Protein AF-A0A2E0K121-F1 (afdb_monomer)

Foldseek 3Di:
DVFKPADKFFQKQKWADAPPDPAIATATFMWDDDDDFKTFGHDDCPGPRNVSVVNCCVVPPQDWGKMKIFFAADPLLSLLRVADDPPVDHSQVSSCVVVVHGQAWDQDDDPNSNVVPIIDRPPTAKMFIFTWGPPAKDWHDQDAALCQDTFDTDIGIMTGGPDMDGDPDGDGDGADHHQDPGPVLVSLQVSVVVCQVVLCVVVVQWPDKGQHSNCSSAQEIETAGADDDAPVQVVVVVCQCPPDPSNVQHQEYEYEHPVADSHDVVRSVVLQVQADDCVLFKDKDFFGAHDQRPPVAPHRRGTMHIYGYSYHHDPVSDPDDTDDDDDDDPVVVVVCVVCVVVVVDDDPPDDD

Nearest PDB structures (foldseek):
  5m1d-assembly1_B  TM=9.912E-01  e=5.058E-60  Escherichia coli
  5m1d-assembly1_C  TM=9.793E-01  e=3.974E-60  Escherichia coli
  5m1d-assembly1_A  TM=9.271E-01  e=2.605E-60  Escherichia coli
  2idb-assembly1_A-2  TM=9.880E-01  e=4.082E-57  Escherichia coli K-12
  2idb-assembly1_C-2  TM=9.776E-01  e=4.240E-55  Escherichia coli K-12

Solvent-accessible surface area (backbone atoms only — not comparable to full-atom values): 19505 Å² total; per-residue (Å²): 109,95,75,34,71,61,60,69,45,57,46,34,41,37,38,32,58,32,84,85,49,93,55,52,42,48,36,75,38,47,25,44,58,75,55,100,49,35,32,34,49,52,60,57,78,88,37,67,58,41,44,23,50,52,55,30,45,74,75,40,70,81,51,67,43,53,37,39,31,35,24,38,50,55,69,41,51,53,51,18,34,69,48,90,65,60,91,92,52,37,28,57,60,50,12,13,62,74,64,75,44,82,66,61,64,33,78,48,84,52,66,62,33,43,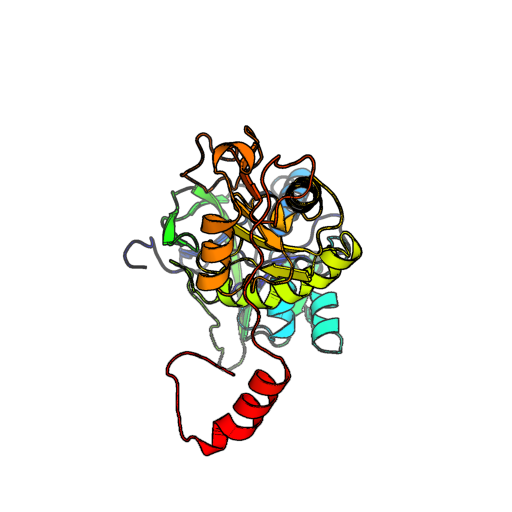78,65,69,42,68,44,62,59,74,26,18,33,39,41,34,33,30,29,45,82,86,41,68,44,78,41,57,35,37,58,29,51,83,51,45,69,43,76,70,45,78,29,44,32,36,39,55,75,45,77,50,64,47,100,79,56,58,86,53,70,69,71,55,27,55,46,76,31,66,66,26,54,52,43,49,62,54,41,66,67,45,41,62,61,48,29,74,79,39,73,43,47,70,49,68,35,40,49,31,79,36,53,40,42,39,26,38,27,33,14,23,61,80,84,56,77,69,46,56,58,57,50,52,56,42,48,51,65,73,46,80,86,36,40,50,36,32,35,36,39,33,31,35,65,90,40,53,60,88,36,65,71,43,46,51,48,34,43,74,71,41,40,52,75,77,82,34,44,47,77,45,72,82,34,65,35,56,59,85,42,80,88,38,90,38,79,32,34,23,65,33,41,34,36,40,20,31,84,69,42,79,90,72,43,96,63,90,68,86,80,81,90,74,80,59,67,71,57,51,54,52,48,62,74,40,43,76,79,68,72,70,82,66,87,90,65,80,131

Secondary structure (DSSP, 8-state):
-TT-SS-EE-S-EEEEE-TT-SPEEEEE--EEEEETTEEE----TTSHHHHHHHHHHHHSTTPPEEEEEEES--HHHHHHHHS---TTS-HHHHHHHHHTSPPPEEE-SSHHHHHTT-EEETT-SEEEEEEEEEEEEEEE--EE-TTSSEEPPEEEEEEEEEEEEE-SS---------SSS-HHHHHHHHHHHHHHHHHHHH-TTEEEEE--GGGTTTSEEEEEE---STTHHHHHHHHHHHH-GGGTT--EEEEEETTS-TT-HHHHHHHHHHH--TTTSEEEEEEEE--TT-TTSSBTTEEEEEEEE-SPPPBTTBSSPPPPPP---HHHHHHHHHHGGGGT---TT---

Sequence (352 aa):
WPGDVGPLVTWPLVITRGPEKPRMNLGIYRMQLLGANKLIMRWLSHRGGALDFRDWTLKRPGEPYPVAIALGADPATTLGAVTPVPDALSEYAFAGLLRGGKTELANCLTPRCKENELLVPAHSEIILEGYIDPNEMADEGPFGDHTGYYNEVERFPVFTVETMTTRKNPIYHSTYTGRPPDEPAILGVALNEVFVPLLQKQFPEIVDFYLPPEGCSYRMAVVSIRKEYPGHAKRIMLGIWSFLRQFMYTKFIIITDEDVDVRSWEDVIWAMTTRMDPRRDSVFIDNTPIDYLDFASPVAGLGSKVGMDATNKWEGETDREWGTSIQMDASVQERVDSLWDSLGIHLPGRKR

Mean predicted aligned error: 5.17 Å

Structure (mmCIF, N/CA/C/O backbone):
data_AF-A0A2E0K121-F1
#
_entry.id   AF-A0A2E0K121-F1
#
loop_
_atom_site.group_PDB
_atom_site.id
_atom_site.type_symbol
_atom_site.label_atom_id
_atom_site.label_alt_id
_atom_site.label_comp_id
_atom_site.label_asym_id
_atom_site.label_entity_id
_atom_site.label_seq_id
_atom_site.pdbx_PDB_ins_code
_atom_site.Cartn_x
_atom_site.Cartn_y
_atom_site.Cartn_z
_atom_site.occupancy
_atom_site.B_iso_or_equiv
_atom_site.auth_seq_id
_atom_site.auth_comp_id
_atom_site.auth_asym_id
_atom_site.auth_atom_id
_atom_site.pdbx_PDB_model_num
ATOM 1 N N . TRP A 1 1 ? -6.808 -18.270 7.968 1.00 95.69 1 TRP A N 1
ATOM 2 C CA . TRP A 1 1 ? -5.935 -19.414 7.640 1.00 95.69 1 TRP A CA 1
ATOM 3 C C . TRP A 1 1 ? -5.945 -20.441 8.762 1.00 95.69 1 TRP A C 1
ATOM 5 O O . TRP A 1 1 ? -6.276 -20.071 9.880 1.00 95.69 1 TRP A O 1
ATOM 15 N N . PRO A 1 2 ? -5.613 -21.721 8.503 1.00 96.75 2 PRO A N 1
ATOM 16 C CA . PRO A 1 2 ? -5.670 -22.774 9.526 1.00 96.75 2 PRO A CA 1
ATOM 17 C C . PRO A 1 2 ? -4.800 -22.536 10.770 1.00 96.75 2 PRO A C 1
ATOM 19 O O . PRO A 1 2 ? -5.125 -23.057 11.828 1.00 96.75 2 PRO A O 1
ATOM 22 N N . GLY A 1 3 ? -3.703 -21.783 10.643 1.00 95.88 3 GLY A N 1
ATOM 23 C CA . GLY A 1 3 ? -2.810 -21.424 11.749 1.00 95.88 3 GLY A CA 1
ATOM 24 C C . GLY A 1 3 ? -3.098 -20.061 12.378 1.00 95.88 3 GLY A C 1
ATOM 25 O O . GLY A 1 3 ? -2.305 -19.612 13.198 1.00 95.88 3 GLY A O 1
ATOM 26 N N . ASP A 1 4 ? -4.183 -19.386 11.988 1.00 97.06 4 ASP A N 1
ATOM 27 C CA . ASP A 1 4 ? -4.578 -18.128 12.621 1.00 97.06 4 ASP A CA 1
ATOM 28 C C . ASP A 1 4 ? -5.082 -18.395 14.044 1.00 97.06 4 ASP A C 1
ATOM 30 O O . ASP A 1 4 ? -5.862 -19.322 14.275 1.00 97.06 4 ASP A O 1
ATOM 34 N N . VAL A 1 5 ? -4.675 -17.553 14.995 1.00 97.12 5 VAL A N 1
ATOM 35 C CA . VAL A 1 5 ? -5.010 -17.718 16.422 1.00 97.12 5 VAL A CA 1
ATOM 36 C C . VAL A 1 5 ? -6.510 -17.584 16.728 1.00 97.12 5 VAL A C 1
ATOM 38 O O . VAL A 1 5 ? -6.987 -18.085 17.746 1.00 97.12 5 VAL A O 1
ATOM 41 N N . GLY A 1 6 ? -7.279 -16.924 15.858 1.00 95.94 6 GLY A N 1
ATOM 42 C CA . GLY A 1 6 ? -8.715 -16.745 16.047 1.00 95.94 6 GLY A CA 1
ATOM 43 C C . GLY A 1 6 ? -9.377 -15.863 14.986 1.00 95.94 6 GLY A C 1
ATOM 44 O O . GLY A 1 6 ? -8.767 -15.548 13.965 1.00 95.94 6 GLY A O 1
ATOM 45 N N . PRO A 1 7 ? -10.641 -15.458 15.202 1.00 98.00 7 PRO A N 1
ATOM 46 C CA . PRO A 1 7 ? -11.347 -14.549 14.305 1.00 98.00 7 PRO A CA 1
ATOM 47 C C . PRO A 1 7 ? -10.675 -13.174 14.204 1.00 98.00 7 PRO A C 1
ATOM 49 O O . PRO A 1 7 ? -10.161 -12.638 15.190 1.00 98.00 7 PRO A O 1
ATOM 52 N N . LEU A 1 8 ? -10.745 -12.584 13.010 1.00 98.31 8 LEU A N 1
ATOM 53 C CA . LEU A 1 8 ? -10.105 -11.317 12.678 1.00 98.31 8 LEU A CA 1
ATOM 54 C C . LEU A 1 8 ? -11.071 -10.399 11.920 1.00 98.31 8 LEU A C 1
ATOM 56 O O . LEU A 1 8 ? -11.704 -10.813 10.948 1.00 98.31 8 LEU A O 1
ATOM 60 N N . VAL A 1 9 ? -11.149 -9.139 12.339 1.00 98.31 9 VAL A N 1
ATOM 61 C CA . VAL A 1 9 ? -11.841 -8.068 11.612 1.00 98.31 9 VAL A CA 1
ATOM 62 C C . VAL A 1 9 ? -10.870 -7.466 10.599 1.00 98.31 9 VAL A C 1
ATOM 64 O O . VAL A 1 9 ? -9.805 -6.978 10.983 1.00 98.31 9 VAL A O 1
ATOM 67 N N . THR A 1 10 ? -11.217 -7.509 9.311 1.00 97.19 10 THR A N 1
ATOM 68 C CA . THR A 1 10 ? -10.277 -7.208 8.211 1.00 97.19 10 THR A CA 1
ATOM 69 C C . THR A 1 10 ? -10.625 -5.985 7.365 1.00 97.19 10 THR A C 1
ATOM 71 O O . THR A 1 10 ? -9.725 -5.427 6.749 1.00 97.19 10 THR A O 1
ATOM 74 N N . TRP A 1 11 ? -11.871 -5.499 7.409 1.00 97.06 11 TRP A N 1
ATOM 75 C CA . TRP A 1 11 ? -12.284 -4.220 6.804 1.00 97.06 11 TRP A CA 1
ATOM 76 C C . TRP A 1 11 ? -12.724 -3.130 7.813 1.00 97.06 11 TRP A C 1
ATOM 78 O O . TRP A 1 11 ? -13.688 -2.410 7.542 1.00 97.06 11 TRP A O 1
ATOM 88 N N . PRO A 1 12 ? -12.071 -2.962 8.984 1.00 97.62 12 PRO A N 1
ATOM 89 C CA . PRO A 1 12 ? -12.442 -1.897 9.909 1.00 97.62 12 PRO A CA 1
ATOM 90 C C . PRO A 1 12 ? -11.938 -0.545 9.398 1.00 97.62 12 PRO A C 1
ATOM 92 O O . PRO A 1 12 ? -10.734 -0.335 9.274 1.00 97.62 12 PRO A O 1
ATOM 95 N N . LEU A 1 13 ? -12.848 0.399 9.160 1.00 97.94 13 LEU A N 1
ATOM 96 C CA . LEU A 1 13 ? -12.482 1.806 9.024 1.00 97.94 13 LEU A CA 1
ATOM 97 C C . LEU A 1 13 ? -12.365 2.400 10.426 1.00 97.94 13 LEU A C 1
ATOM 99 O O . LEU A 1 13 ? -13.363 2.790 11.034 1.00 97.94 13 LEU A O 1
ATOM 103 N N . VAL A 1 14 ? -11.145 2.415 10.954 1.00 98.06 14 VAL A N 1
ATOM 104 C CA . VAL A 1 14 ? -10.834 2.934 12.285 1.00 98.06 14 VAL A CA 1
ATOM 105 C C . VAL A 1 14 ? -10.703 4.448 12.210 1.00 98.06 14 VAL A C 1
ATOM 107 O O . VAL A 1 14 ? -9.849 4.975 11.494 1.00 98.06 14 VAL A O 1
ATOM 110 N N . ILE A 1 15 ? -11.559 5.134 12.959 1.00 97.56 15 ILE A N 1
ATOM 111 C CA . ILE A 1 15 ? -11.707 6.585 12.961 1.00 97.56 15 ILE A CA 1
ATOM 112 C C . ILE A 1 15 ? -11.119 7.130 14.257 1.00 97.56 15 ILE A C 1
ATOM 114 O O . ILE A 1 15 ? -11.568 6.801 15.360 1.00 97.56 15 ILE A O 1
ATOM 118 N N . THR A 1 16 ? -10.107 7.978 14.105 1.00 96.19 16 THR A N 1
ATOM 119 C CA . THR A 1 16 ? -9.348 8.568 15.208 1.00 96.19 16 THR A CA 1
ATOM 120 C C . THR A 1 16 ? -9.191 10.070 15.022 1.00 96.19 16 THR A C 1
ATOM 122 O O . THR A 1 16 ? -9.238 10.593 13.905 1.00 96.19 16 THR A O 1
ATOM 125 N N . ARG A 1 17 ? -8.969 10.775 16.132 1.00 94.25 17 ARG A N 1
ATOM 126 C CA . ARG A 1 17 ? -8.638 12.200 16.138 1.00 94.25 17 ARG A CA 1
ATOM 127 C C . ARG A 1 17 ? -7.554 12.477 17.169 1.00 94.25 17 ARG A C 1
ATOM 129 O O . ARG A 1 17 ? -7.650 12.036 18.313 1.00 94.25 17 ARG A O 1
ATOM 136 N N . GLY A 1 18 ? -6.503 13.179 16.758 1.00 92.50 18 GLY A N 1
ATOM 137 C CA . GLY A 1 18 ? -5.448 13.617 17.670 1.00 92.50 18 GLY A CA 1
ATOM 138 C C . GLY A 1 18 ? -5.930 14.737 18.607 1.00 92.50 18 GLY A C 1
ATOM 139 O O . GLY A 1 18 ? -6.803 15.513 18.225 1.00 92.50 18 GLY A O 1
ATOM 140 N N . PRO A 1 19 ? -5.322 14.901 19.797 1.00 90.31 19 PRO A N 1
ATOM 141 C CA . PRO A 1 19 ? -5.789 15.838 20.833 1.00 90.31 19 PRO A CA 1
ATOM 142 C C . PRO A 1 19 ? -5.717 17.327 20.449 1.00 90.31 19 PRO A C 1
ATOM 144 O O . PRO A 1 19 ? -6.338 18.155 21.103 1.00 90.31 19 PRO A O 1
ATOM 147 N N . GLU A 1 20 ? -4.946 17.681 19.418 1.00 85.50 20 GLU A N 1
ATOM 148 C CA . GLU A 1 20 ? -4.775 19.068 18.947 1.00 85.50 20 GLU A CA 1
ATOM 149 C C . GLU A 1 20 ? -5.133 19.256 17.472 1.00 85.50 20 GLU A C 1
ATOM 151 O O . GLU A 1 20 ? -5.097 20.373 16.957 1.00 85.50 20 GLU A O 1
ATOM 156 N N . LYS A 1 21 ? -5.440 18.169 16.759 1.00 78.75 21 LYS A N 1
ATOM 157 C CA . LYS A 1 21 ? -5.642 18.226 15.313 1.00 78.75 21 LYS A CA 1
ATOM 158 C C . LYS A 1 21 ? -7.142 18.339 15.023 1.00 78.75 21 LYS A C 1
ATOM 160 O O . LYS A 1 21 ? -7.931 17.575 15.581 1.00 78.75 21 LYS A O 1
ATOM 165 N N . PRO A 1 22 ? -7.560 19.244 14.122 1.00 80.25 22 PRO A N 1
ATOM 166 C CA . PRO A 1 22 ? -8.952 19.304 13.684 1.00 80.25 22 PRO A CA 1
ATOM 167 C C . PRO A 1 22 ? -9.311 18.154 12.729 1.00 80.25 22 PRO A C 1
ATOM 169 O O . PRO A 1 22 ? -10.488 17.878 12.523 1.00 80.25 22 PRO A O 1
ATOM 172 N N . ARG A 1 23 ? -8.314 17.489 12.127 1.00 85.94 23 ARG A N 1
ATOM 173 C CA . ARG A 1 23 ? -8.538 16.389 11.180 1.00 85.94 23 ARG A CA 1
ATOM 174 C C . ARG A 1 23 ? -8.994 15.115 11.899 1.00 85.94 23 ARG A C 1
ATOM 176 O O . ARG A 1 23 ? -8.473 14.791 12.965 1.00 85.94 23 ARG A O 1
ATOM 183 N N . MET A 1 24 ? -9.870 14.358 11.247 1.00 90.12 24 MET A N 1
ATOM 184 C CA . MET A 1 24 ? -10.076 12.937 11.532 1.00 90.12 24 MET A CA 1
ATOM 185 C C . MET A 1 24 ? -9.231 12.109 10.571 1.00 90.12 24 MET A C 1
ATOM 187 O O . MET A 1 24 ? -9.175 12.433 9.381 1.00 90.12 24 MET A O 1
ATOM 191 N N . ASN A 1 25 ? -8.609 11.063 11.105 1.00 92.69 25 ASN A N 1
ATOM 192 C CA . ASN A 1 25 ? -7.888 10.049 10.351 1.00 92.69 25 ASN A CA 1
ATOM 193 C C . ASN A 1 25 ? -8.779 8.815 10.188 1.00 92.69 25 ASN A C 1
ATOM 195 O O . ASN A 1 25 ? -9.342 8.336 11.176 1.00 92.69 25 ASN A O 1
ATOM 199 N N . LEU A 1 26 ? -8.831 8.261 8.979 1.00 95.12 26 LEU A N 1
ATOM 200 C CA . LEU A 1 26 ? -9.371 6.927 8.722 1.00 95.12 26 LEU A CA 1
ATOM 201 C C . LEU A 1 26 ? -8.232 5.980 8.360 1.00 95.12 26 LEU A C 1
ATOM 203 O O . LEU A 1 26 ? -7.395 6.295 7.521 1.00 95.12 26 LEU A O 1
ATOM 207 N N . GLY A 1 27 ? -8.196 4.806 8.979 1.00 93.69 27 GLY A N 1
ATOM 208 C CA . GLY A 1 27 ? -7.225 3.780 8.618 1.00 93.69 27 GLY A CA 1
ATOM 209 C C . GLY A 1 27 ? -7.778 2.378 8.779 1.00 93.69 27 GLY A C 1
ATOM 210 O O . GLY A 1 27 ? -8.724 2.154 9.531 1.00 93.69 27 GLY A O 1
ATOM 211 N N . ILE A 1 28 ? -7.167 1.439 8.066 1.00 95.75 28 ILE A N 1
ATOM 212 C CA . ILE A 1 28 ? -7.527 0.026 8.124 1.00 95.75 28 ILE A CA 1
ATOM 213 C C . ILE A 1 28 ? -6.464 -0.702 8.922 1.00 95.75 28 ILE A C 1
ATOM 215 O O . ILE A 1 28 ? -5.323 -0.855 8.484 1.00 95.75 28 ILE A O 1
ATOM 219 N N . TYR A 1 29 ? -6.853 -1.131 10.115 1.00 95.69 29 TYR A N 1
ATOM 220 C CA . TYR A 1 29 ? -5.991 -1.832 11.054 1.00 95.69 29 TYR A CA 1
ATOM 221 C C . TYR A 1 29 ? -6.697 -3.123 11.435 1.00 95.69 29 TYR A C 1
ATOM 223 O O . TYR A 1 29 ? -7.782 -3.074 12.008 1.00 95.69 29 TYR A O 1
ATOM 231 N N . ARG A 1 30 ? -6.124 -4.279 11.089 1.00 96.12 30 ARG A N 1
ATOM 232 C CA . ARG A 1 30 ? -6.770 -5.561 11.394 1.00 96.12 30 ARG A CA 1
ATOM 233 C C . ARG A 1 30 ? -6.975 -5.716 12.899 1.00 96.12 30 ARG A C 1
ATOM 235 O O . ARG A 1 30 ? -6.144 -5.246 13.681 1.00 96.12 30 ARG A O 1
ATOM 242 N N . MET A 1 31 ? -8.057 -6.386 13.291 1.00 98.31 31 MET A N 1
ATOM 243 C CA . MET A 1 31 ? -8.393 -6.516 14.707 1.00 98.31 31 MET A CA 1
ATOM 244 C C . MET A 1 31 ? -8.713 -7.937 15.126 1.00 98.31 31 MET A C 1
ATOM 246 O O . MET A 1 31 ? -9.709 -8.513 14.689 1.00 98.31 31 MET A O 1
ATOM 250 N N . GLN A 1 32 ? -7.878 -8.496 15.998 1.00 98.31 32 GLN A N 1
ATOM 251 C CA . GLN A 1 32 ? -8.087 -9.826 16.565 1.00 98.31 32 GLN A CA 1
ATOM 252 C C . GLN A 1 32 ? -9.189 -9.788 17.621 1.00 98.31 32 GLN A C 1
ATOM 254 O O . GLN A 1 32 ? -9.162 -8.942 18.516 1.00 98.31 32 GLN A O 1
ATOM 259 N N . LEU A 1 33 ? -10.123 -10.736 17.552 1.00 98.44 33 LEU A N 1
ATOM 260 C CA . LEU A 1 33 ? -11.141 -10.918 18.581 1.00 98.44 33 LEU A CA 1
ATOM 261 C C . LEU A 1 33 ? -10.542 -11.568 19.834 1.00 98.44 33 LEU A C 1
ATOM 263 O O . LEU A 1 33 ? -10.067 -12.699 19.777 1.00 98.44 33 LEU A O 1
ATOM 267 N N . LEU A 1 34 ? -10.592 -10.863 20.968 1.00 97.25 34 LEU A N 1
ATOM 268 C CA . LEU A 1 34 ? -10.112 -11.366 22.264 1.00 97.25 34 LEU A CA 1
ATOM 269 C C . LEU A 1 34 ? -11.225 -11.882 23.172 1.00 97.25 34 LEU A C 1
ATOM 271 O O . LEU A 1 34 ? -10.996 -12.734 24.025 1.00 97.25 34 LEU A O 1
ATOM 275 N N . GLY A 1 35 ? -12.428 -11.337 23.031 1.00 96.44 35 GLY A N 1
ATOM 276 C CA . GLY A 1 35 ? -13.552 -11.660 23.898 1.00 96.44 35 GLY A CA 1
ATOM 277 C C . GLY A 1 35 ? -14.822 -10.958 23.448 1.00 96.44 35 GLY A C 1
ATOM 278 O O . GLY A 1 35 ? -14.869 -10.377 22.367 1.00 96.44 35 GLY A O 1
ATOM 279 N N . ALA A 1 36 ? -15.853 -10.984 24.293 1.00 97.00 36 ALA A N 1
ATOM 280 C CA . ALA A 1 36 ? -17.186 -10.497 23.935 1.00 97.00 36 ALA A CA 1
ATOM 281 C C . ALA A 1 36 ? -17.226 -9.019 23.493 1.00 97.00 36 ALA A C 1
ATOM 283 O O . ALA A 1 36 ? -18.059 -8.657 22.668 1.00 97.00 36 ALA A O 1
ATOM 284 N N . ASN A 1 37 ? -16.340 -8.171 24.027 1.00 98.38 37 ASN A N 1
ATOM 285 C CA . ASN A 1 37 ? -16.285 -6.738 23.719 1.00 98.38 37 ASN A CA 1
ATOM 286 C C . ASN A 1 37 ? -14.849 -6.189 23.601 1.00 98.38 37 ASN A C 1
ATOM 288 O O . ASN A 1 37 ? -14.615 -5.008 23.857 1.00 98.38 37 ASN A O 1
ATOM 292 N N . LYS A 1 38 ? -13.879 -7.043 23.257 1.00 98.62 38 LYS A N 1
ATOM 293 C CA . LYS A 1 38 ? -12.453 -6.688 23.213 1.00 98.62 38 LYS A CA 1
ATOM 294 C C . LYS A 1 38 ? -11.842 -7.102 21.878 1.00 98.62 38 LYS A C 1
ATOM 296 O O . LYS A 1 38 ? -11.945 -8.266 21.481 1.00 98.62 38 LYS A O 1
ATOM 301 N N . LEU A 1 39 ? -11.192 -6.149 21.219 1.00 98.69 39 LEU A N 1
ATOM 302 C CA . LEU A 1 39 ? -10.494 -6.325 19.950 1.00 98.69 39 LEU A CA 1
ATOM 303 C C . LEU A 1 39 ? -9.062 -5.789 20.070 1.00 98.69 39 LEU A C 1
ATOM 305 O O . LEU A 1 39 ? -8.858 -4.747 20.683 1.00 98.69 39 LEU A O 1
ATOM 309 N N . ILE A 1 40 ? -8.069 -6.439 19.469 1.00 98.56 40 ILE A N 1
ATOM 310 C CA . ILE A 1 40 ? -6.707 -5.880 19.411 1.00 98.56 40 ILE A CA 1
ATOM 311 C C . ILE A 1 40 ? -6.609 -4.865 18.271 1.00 98.56 40 ILE A C 1
ATOM 313 O O . ILE A 1 40 ? -7.032 -5.158 17.162 1.00 98.56 40 ILE A O 1
ATOM 317 N N . MET A 1 41 ? -6.031 -3.689 18.507 1.00 98.06 41 MET A N 1
ATOM 318 C CA . MET A 1 41 ? -5.815 -2.654 17.492 1.00 98.06 41 MET A CA 1
ATOM 319 C C . MET A 1 41 ? -4.412 -2.774 16.876 1.00 98.06 41 MET A C 1
ATOM 321 O O . MET A 1 41 ? -3.459 -2.158 17.362 1.00 98.06 41 MET A O 1
ATOM 325 N N . ARG A 1 42 ? -4.258 -3.546 15.789 1.00 95.19 42 ARG A N 1
ATOM 326 C CA . ARG A 1 42 ? -2.951 -3.722 15.127 1.00 95.19 42 ARG A CA 1
ATOM 327 C C . ARG A 1 42 ? -2.647 -2.594 14.139 1.00 95.19 42 ARG A C 1
ATOM 329 O O . ARG A 1 42 ? -2.783 -2.741 12.924 1.00 95.19 42 ARG A O 1
ATOM 336 N N . TRP A 1 43 ? -2.187 -1.465 14.666 1.00 92.88 43 TRP A N 1
ATOM 337 C CA . TRP A 1 43 ? -1.629 -0.359 13.884 1.00 92.88 43 TRP A CA 1
ATOM 338 C C . TRP A 1 43 ? -0.094 -0.324 13.946 1.00 92.88 43 TRP A C 1
ATOM 340 O O . TRP A 1 43 ? 0.514 -0.536 14.989 1.00 92.88 43 TRP A O 1
ATOM 350 N N . LEU A 1 44 ? 0.577 -0.031 12.832 1.00 86.31 44 LEU A N 1
ATOM 351 C CA . LEU A 1 44 ? 2.024 0.212 12.875 1.00 86.31 44 LEU A CA 1
ATOM 352 C C . LEU A 1 44 ? 2.298 1.610 13.443 1.00 86.31 44 LEU A C 1
ATOM 354 O O . LEU A 1 44 ? 1.532 2.541 13.197 1.00 86.31 44 LEU A O 1
ATOM 358 N N . SER A 1 45 ? 3.409 1.773 14.162 1.00 83.50 45 SER A N 1
ATOM 359 C CA . SER A 1 45 ? 3.737 2.974 14.954 1.00 83.50 45 SER A CA 1
ATOM 360 C C . SER A 1 45 ? 3.726 4.304 14.185 1.00 83.50 45 SER A C 1
ATOM 362 O O . SER A 1 45 ? 3.530 5.360 14.780 1.00 83.50 45 SER A O 1
ATOM 364 N N . HIS A 1 46 ? 3.919 4.264 12.865 1.00 81.75 46 HIS A N 1
ATOM 365 C CA . HIS A 1 46 ? 3.928 5.436 11.987 1.00 81.75 46 HIS A CA 1
ATOM 366 C C . HIS A 1 46 ? 2.561 5.757 11.354 1.00 81.75 46 HIS A C 1
ATOM 368 O O . HIS A 1 46 ? 2.454 6.732 10.610 1.00 81.75 46 HIS A O 1
ATOM 374 N N . ARG A 1 47 ? 1.522 4.942 11.587 1.00 85.69 47 ARG A N 1
ATOM 375 C CA . ARG A 1 47 ? 0.177 5.156 11.026 1.00 85.69 47 ARG A CA 1
ATOM 376 C C . ARG A 1 47 ? -0.566 6.243 11.797 1.00 85.69 47 ARG A C 1
ATOM 378 O O . ARG A 1 47 ? -0.350 6.414 12.994 1.00 85.69 47 ARG A O 1
ATOM 385 N N . GLY A 1 48 ? -1.469 6.953 11.119 1.00 88.88 48 GLY A N 1
ATOM 386 C CA . GLY A 1 48 ? -2.141 8.125 11.684 1.00 88.88 48 GLY A CA 1
ATOM 387 C C . GLY A 1 48 ? -2.861 7.851 13.006 1.00 88.88 48 GLY A C 1
ATOM 388 O O . GLY A 1 48 ? -2.672 8.610 13.950 1.00 88.88 48 GLY A O 1
ATOM 389 N N . GLY A 1 49 ? -3.567 6.720 13.123 1.00 92.50 49 GLY A N 1
ATOM 390 C CA . GLY A 1 49 ? -4.218 6.323 14.378 1.00 92.50 49 GLY A CA 1
ATOM 391 C C . GLY A 1 49 ? -3.233 6.083 15.529 1.00 92.50 49 GLY A C 1
ATOM 392 O O . GLY A 1 49 ? -3.451 6.574 16.634 1.00 92.50 49 GLY A O 1
ATOM 393 N N . ALA A 1 50 ? -2.108 5.407 15.262 1.00 94.06 50 ALA A N 1
ATOM 394 C CA . ALA A 1 50 ? -1.069 5.159 16.264 1.00 94.06 50 ALA A CA 1
ATOM 395 C C . ALA A 1 50 ? -0.393 6.462 16.721 1.00 94.06 50 ALA A C 1
ATOM 397 O O . ALA A 1 50 ? -0.115 6.639 17.908 1.00 94.06 50 ALA A O 1
ATOM 398 N N . LEU A 1 51 ? -0.160 7.392 15.787 1.00 93.38 51 LEU A N 1
ATOM 399 C CA . LEU A 1 51 ? 0.375 8.720 16.089 1.00 93.38 51 LEU A CA 1
ATOM 400 C C . LEU A 1 51 ? -0.605 9.540 16.932 1.00 93.38 51 LEU A C 1
ATOM 402 O O . LEU A 1 51 ? -0.187 10.154 17.909 1.00 93.38 51 LEU A O 1
ATOM 406 N N . ASP A 1 52 ? -1.893 9.529 16.589 1.00 94.88 52 ASP A N 1
ATOM 407 C CA . ASP A 1 52 ? -2.916 10.260 17.337 1.00 94.88 52 ASP A CA 1
ATOM 408 C C . ASP A 1 52 ? -3.093 9.694 18.758 1.00 94.88 52 ASP A C 1
ATOM 410 O O . ASP A 1 52 ? -3.171 10.470 19.711 1.00 94.88 52 ASP A O 1
ATOM 414 N N . PHE A 1 53 ? -3.051 8.368 18.925 1.00 96.38 53 PHE A N 1
ATOM 415 C CA . PHE A 1 53 ? -3.051 7.717 20.238 1.00 96.38 53 PHE A CA 1
ATOM 416 C C . PHE A 1 53 ? -1.800 8.031 21.059 1.00 96.38 53 PHE A C 1
ATOM 418 O O . PHE A 1 53 ? -1.896 8.349 22.242 1.00 96.38 53 PHE A O 1
ATOM 425 N N . ARG A 1 54 ? -0.612 7.997 20.448 1.00 95.44 54 ARG A N 1
ATOM 426 C CA . ARG A 1 54 ? 0.631 8.405 21.118 1.00 95.44 54 ARG A CA 1
ATOM 427 C C . ARG A 1 54 ? 0.561 9.866 21.569 1.00 95.44 54 ARG A C 1
ATOM 429 O O . ARG A 1 54 ? 0.906 10.182 22.702 1.00 95.44 54 ARG A O 1
ATOM 436 N N . ASP A 1 55 ? 0.122 10.763 20.691 1.00 95.19 55 ASP A N 1
ATOM 437 C CA . ASP A 1 55 ? -0.001 12.186 21.012 1.00 95.19 55 ASP A CA 1
ATOM 438 C C . ASP A 1 55 ? -1.033 12.405 22.138 1.00 95.19 55 ASP A C 1
ATOM 440 O O . ASP A 1 55 ? -0.832 13.266 22.998 1.00 95.19 55 ASP A O 1
ATOM 444 N N . TRP A 1 56 ? -2.111 11.609 22.162 1.00 96.06 56 TRP A N 1
ATOM 445 C CA . TRP A 1 56 ? -3.100 11.587 23.240 1.00 96.06 56 TRP A CA 1
ATOM 446 C C . TRP A 1 56 ? -2.490 11.157 24.572 1.00 96.06 56 TRP A C 1
ATOM 448 O O . TRP A 1 56 ? -2.607 11.896 25.544 1.00 96.06 56 TRP A O 1
ATOM 458 N N . THR A 1 57 ? -1.797 10.017 24.630 1.00 95.94 57 THR A N 1
ATOM 459 C CA . THR A 1 57 ? -1.231 9.495 25.889 1.00 95.94 57 THR A CA 1
ATOM 460 C C . THR A 1 57 ? -0.174 10.414 26.493 1.00 95.94 57 THR A C 1
ATOM 462 O O . THR A 1 57 ? -0.082 10.514 27.714 1.00 95.94 57 THR A O 1
ATOM 465 N N . LEU A 1 58 ? 0.580 11.140 25.663 1.00 95.94 58 LEU A N 1
ATOM 466 C CA . LEU A 1 58 ? 1.534 12.150 26.128 1.00 95.94 58 LEU A CA 1
ATOM 467 C C . LEU A 1 58 ? 0.848 13.370 26.757 1.00 95.94 58 LEU A C 1
ATOM 469 O O . LEU A 1 58 ? 1.361 13.934 27.721 1.00 95.94 58 LEU A O 1
ATOM 473 N N . LYS A 1 59 ? -0.292 13.798 26.208 1.00 95.88 59 LYS A N 1
ATOM 474 C CA . LYS A 1 59 ? -1.004 15.010 26.652 1.00 95.88 59 LYS A CA 1
ATOM 475 C C . LYS A 1 59 ? -2.033 14.754 27.739 1.00 95.88 59 LYS A C 1
ATOM 477 O O . LYS A 1 59 ? -2.311 15.647 28.533 1.00 95.88 59 LYS A O 1
ATOM 482 N N . ARG A 1 60 ? -2.601 13.553 27.756 1.00 94.75 60 ARG A N 1
ATOM 483 C CA . ARG A 1 60 ? -3.652 13.104 28.668 1.00 94.75 60 ARG A CA 1
ATOM 484 C C . ARG A 1 60 ? -3.266 11.743 29.260 1.00 94.75 60 ARG A C 1
ATOM 486 O O . ARG A 1 60 ? -3.867 10.722 28.913 1.00 94.75 60 ARG A O 1
ATOM 493 N N . PRO A 1 61 ? -2.219 11.687 30.104 1.00 95.12 61 PRO A N 1
ATOM 494 C CA . PRO A 1 61 ? -1.708 10.422 30.618 1.00 95.12 61 PRO A CA 1
ATOM 495 C C . PRO A 1 61 ? -2.777 9.654 31.398 1.00 95.12 61 PRO A C 1
ATOM 497 O O . PRO A 1 61 ? -3.398 10.192 32.312 1.00 95.12 61 PRO A O 1
ATOM 500 N N . GLY A 1 62 ? -2.978 8.386 31.038 1.00 94.88 62 GLY A N 1
ATOM 501 C CA . GLY A 1 62 ? -3.950 7.500 31.683 1.00 94.88 62 GLY A CA 1
ATOM 502 C C . GLY A 1 62 ? -5.414 7.726 31.288 1.00 94.88 62 GLY A C 1
ATOM 503 O O . GLY A 1 62 ? -6.259 6.933 31.695 1.00 94.88 62 GLY A O 1
ATOM 504 N N . GLU A 1 63 ? -5.741 8.746 30.486 1.00 97.06 63 GLU A N 1
ATOM 505 C CA . GLU A 1 63 ? -7.107 8.921 29.981 1.00 97.06 63 GLU A CA 1
ATOM 506 C C . GLU A 1 63 ? -7.395 7.936 28.834 1.00 97.06 63 GLU A C 1
ATOM 508 O O . GLU A 1 63 ? -6.611 7.870 27.879 1.00 97.06 63 GLU A O 1
ATOM 513 N N . PRO A 1 64 ? -8.534 7.217 28.863 1.00 97.62 64 PRO A N 1
ATOM 514 C CA . PRO A 1 64 ? -8.969 6.379 27.751 1.00 97.62 64 PRO A CA 1
ATOM 515 C C . PRO A 1 64 ? -9.060 7.155 26.435 1.00 97.62 64 PRO A C 1
ATOM 517 O O . PRO A 1 64 ? -9.671 8.223 26.380 1.00 97.62 64 PRO A O 1
ATOM 520 N N . TYR A 1 65 ? -8.492 6.598 25.367 1.00 98.19 65 TYR A N 1
ATOM 521 C CA . TYR A 1 65 ? -8.507 7.211 24.044 1.00 98.19 65 TYR A CA 1
ATOM 522 C C . TYR A 1 65 ? -9.770 6.814 23.265 1.00 98.19 65 TYR A C 1
ATOM 524 O O . TYR A 1 65 ? -9.943 5.621 23.006 1.00 98.19 65 TYR A O 1
ATOM 532 N N . PRO A 1 66 ? -10.651 7.754 22.876 1.00 98.12 66 PRO A N 1
ATOM 533 C CA . PRO A 1 66 ? -11.876 7.437 22.149 1.00 98.12 66 PRO A CA 1
ATOM 534 C C . PRO A 1 66 ? -11.583 6.977 20.721 1.00 98.12 66 PRO A C 1
ATOM 536 O O . PRO A 1 66 ? -10.813 7.612 19.999 1.00 98.12 66 PRO A O 1
ATOM 539 N N . VAL A 1 67 ? -12.248 5.902 20.301 1.00 98.38 67 VAL A N 1
ATOM 540 C CA . VAL A 1 67 ? -12.126 5.337 18.952 1.00 98.38 67 VAL A CA 1
ATOM 541 C C . VAL A 1 67 ? -13.500 4.883 18.465 1.00 98.38 67 VAL A C 1
ATOM 543 O O . VAL A 1 67 ? -14.265 4.265 19.210 1.00 98.38 67 VAL A O 1
ATOM 546 N N . ALA A 1 68 ? -13.793 5.157 17.194 1.00 98.50 68 ALA A N 1
ATOM 547 C CA . ALA A 1 68 ? -14.956 4.620 16.497 1.00 98.50 68 ALA A CA 1
ATOM 548 C C . ALA A 1 68 ? -14.511 3.787 15.291 1.00 98.50 68 ALA A C 1
ATOM 550 O O . ALA A 1 68 ? -13.468 4.046 14.693 1.00 98.50 68 ALA A O 1
ATOM 551 N N . ILE A 1 69 ? -15.295 2.775 14.934 1.00 98.62 69 ILE A N 1
ATOM 552 C CA . ILE A 1 69 ? -14.982 1.847 13.847 1.00 98.62 69 ILE A CA 1
ATOM 553 C C . ILE A 1 69 ? -16.219 1.669 12.992 1.00 98.62 69 ILE A C 1
ATOM 555 O O . ILE A 1 69 ? -17.278 1.330 13.515 1.00 98.62 69 ILE A O 1
ATOM 559 N N . ALA A 1 70 ? -16.074 1.862 11.687 1.00 98.56 70 ALA A N 1
ATOM 560 C CA . ALA A 1 70 ? -17.127 1.594 10.723 1.00 98.56 70 ALA A CA 1
ATOM 561 C C . ALA A 1 70 ? -16.815 0.341 9.901 1.00 98.56 70 ALA A C 1
ATOM 563 O O . ALA A 1 70 ? -15.716 0.187 9.370 1.00 98.56 70 ALA A O 1
ATOM 564 N N . LEU A 1 71 ? -17.803 -0.542 9.778 1.00 98.56 71 LEU A N 1
ATOM 565 C CA . LEU A 1 71 ? -17.775 -1.723 8.920 1.00 98.56 71 LEU A CA 1
ATOM 566 C C . LEU A 1 71 ? -18.892 -1.595 7.883 1.00 98.56 71 LEU A C 1
ATOM 568 O O . LEU A 1 71 ? -20.018 -1.218 8.215 1.00 98.56 71 LEU A O 1
ATOM 572 N N . GLY A 1 72 ? -18.578 -1.911 6.626 1.00 97.75 72 GLY A N 1
ATOM 573 C CA . GLY A 1 72 ? -19.532 -1.786 5.520 1.00 97.75 72 GLY A CA 1
ATOM 574 C C . GLY A 1 72 ? -19.943 -0.336 5.245 1.00 97.75 72 GLY A C 1
ATOM 575 O O . GLY A 1 72 ? -21.123 -0.055 5.068 1.00 97.75 72 GLY A O 1
ATOM 576 N N . ALA A 1 73 ? -18.989 0.598 5.267 1.00 97.38 73 ALA A N 1
ATOM 577 C CA . ALA A 1 73 ? -19.220 1.959 4.787 1.00 97.38 73 ALA A CA 1
ATOM 578 C C . ALA A 1 73 ? -19.381 1.980 3.257 1.00 97.38 73 ALA A C 1
ATOM 580 O O . ALA A 1 73 ? -19.124 0.991 2.568 1.00 97.38 73 ALA A O 1
ATOM 581 N N . ASP A 1 74 ? -19.775 3.127 2.702 1.00 95.75 74 ASP A N 1
ATOM 582 C CA . ASP A 1 74 ? -19.879 3.259 1.254 1.00 95.75 74 ASP A CA 1
ATOM 583 C C . ASP A 1 74 ? -18.506 3.071 0.559 1.00 95.75 74 ASP A C 1
ATOM 585 O O . ASP A 1 74 ? -17.454 3.351 1.156 1.00 95.75 74 ASP A O 1
ATOM 589 N N . PRO A 1 75 ? -18.485 2.627 -0.712 1.00 94.56 75 PRO A N 1
ATOM 590 C CA . PRO A 1 75 ? -17.241 2.279 -1.396 1.00 94.56 75 PRO A CA 1
ATOM 591 C C . PRO A 1 75 ? -16.235 3.430 -1.492 1.00 94.56 75 PRO A C 1
ATOM 593 O O . PRO A 1 75 ? -15.039 3.205 -1.341 1.00 94.56 75 PRO A O 1
ATOM 596 N N . ALA A 1 76 ? -16.695 4.670 -1.694 1.00 94.88 76 ALA A N 1
ATOM 597 C CA . ALA A 1 76 ? -15.799 5.817 -1.826 1.00 94.88 76 ALA A CA 1
ATOM 598 C C . ALA A 1 76 ? -15.104 6.149 -0.498 1.00 94.88 76 ALA A C 1
ATOM 600 O O . ALA A 1 76 ? -13.916 6.462 -0.496 1.00 94.88 76 ALA A O 1
ATOM 601 N N . THR A 1 77 ? -15.812 6.034 0.632 1.00 95.88 77 THR A N 1
ATOM 602 C CA . THR A 1 77 ? -15.205 6.185 1.966 1.00 95.88 77 THR A CA 1
ATOM 603 C C . THR A 1 77 ? -14.187 5.083 2.239 1.00 95.88 77 THR A C 1
ATOM 605 O O . THR A 1 77 ? -13.093 5.365 2.723 1.00 95.88 77 THR A O 1
ATOM 608 N N . THR A 1 78 ? -14.513 3.844 1.868 1.00 94.44 78 THR A N 1
ATOM 609 C CA . THR A 1 78 ? -13.605 2.699 2.020 1.00 94.44 78 THR A CA 1
ATOM 610 C C . THR A 1 78 ? -12.329 2.885 1.193 1.00 94.44 78 THR A C 1
ATOM 612 O O . THR A 1 78 ? -11.232 2.786 1.734 1.00 94.44 78 THR A O 1
ATOM 615 N N . LEU A 1 79 ? -12.448 3.255 -0.087 1.00 92.25 79 LEU A N 1
ATOM 616 C CA . LEU A 1 79 ? -11.299 3.548 -0.954 1.00 92.25 79 LEU A CA 1
ATOM 617 C C . LEU A 1 79 ? -10.504 4.770 -0.479 1.00 92.25 79 LEU A C 1
ATOM 619 O O . LEU A 1 79 ? -9.275 4.775 -0.550 1.00 92.25 79 LEU A O 1
ATOM 623 N N . GLY A 1 80 ? -11.188 5.789 0.045 1.00 91.00 80 GLY A N 1
ATOM 624 C CA . GLY A 1 80 ? -10.543 6.970 0.606 1.00 91.00 80 GLY A CA 1
ATOM 625 C C . GLY A 1 80 ? -9.661 6.656 1.812 1.00 91.00 80 GLY A C 1
ATOM 626 O O . GLY A 1 80 ? -8.597 7.249 1.932 1.00 91.00 80 GLY A O 1
ATOM 627 N N . ALA A 1 81 ? -10.051 5.686 2.644 1.00 90.81 81 ALA A N 1
ATOM 628 C CA . ALA A 1 81 ? -9.256 5.225 3.784 1.00 90.81 81 ALA A CA 1
ATOM 629 C C . ALA A 1 81 ? -8.026 4.384 3.389 1.00 90.81 81 ALA A C 1
ATOM 631 O O . ALA A 1 81 ? -7.064 4.301 4.150 1.00 90.81 81 ALA A O 1
ATOM 632 N N . VAL A 1 82 ? -8.050 3.740 2.215 1.00 86.81 82 VAL A N 1
ATOM 633 C CA . VAL A 1 82 ? -6.899 2.992 1.670 1.00 86.81 82 VAL A CA 1
ATOM 634 C C . VAL A 1 82 ? -5.936 3.929 0.939 1.00 86.81 82 VAL A C 1
ATOM 636 O O . VAL A 1 82 ? -4.725 3.701 0.916 1.00 86.81 82 VAL A O 1
ATOM 639 N N . THR A 1 83 ? -6.468 4.990 0.330 1.00 82.81 83 THR A N 1
ATOM 640 C CA . THR A 1 83 ? -5.671 5.928 -0.456 1.00 82.81 83 THR A CA 1
ATOM 641 C C . THR A 1 83 ? -4.797 6.770 0.474 1.00 82.81 83 THR A C 1
ATOM 643 O O . THR A 1 83 ? -5.310 7.416 1.385 1.00 82.81 83 THR A O 1
ATOM 646 N N . PRO A 1 84 ? -3.477 6.832 0.255 1.00 74.88 84 PRO A N 1
ATOM 647 C CA . PRO A 1 84 ? -2.598 7.639 1.072 1.00 74.88 84 PRO A CA 1
ATOM 648 C C . PRO A 1 84 ? -2.726 9.105 0.660 1.00 74.88 84 PRO A C 1
ATOM 650 O O . PRO A 1 84 ? -2.036 9.607 -0.231 1.00 74.88 84 PRO A O 1
ATOM 653 N N . VAL A 1 85 ? -3.647 9.787 1.322 1.00 77.50 85 VAL A N 1
ATOM 654 C CA . VAL A 1 85 ? -3.849 11.224 1.189 1.00 77.50 85 VAL A CA 1
ATOM 655 C C . VAL A 1 85 ? -2.794 11.987 2.001 1.00 77.50 85 VAL A C 1
ATOM 657 O O . VAL A 1 85 ? -2.266 11.465 2.986 1.00 77.50 85 VAL A O 1
ATOM 660 N N . PRO A 1 86 ? -2.440 13.225 1.611 1.00 71.19 86 PRO A N 1
ATOM 661 C CA . PRO A 1 86 ? -1.581 14.071 2.432 1.00 71.19 86 PRO A CA 1
ATOM 662 C C . PRO A 1 86 ? -2.178 14.270 3.828 1.00 71.19 86 PRO A C 1
ATOM 664 O O . PRO A 1 86 ? -3.379 14.490 3.944 1.00 71.19 86 PRO A O 1
ATOM 667 N N . ASP A 1 87 ? -1.341 14.321 4.868 1.00 67.88 87 ASP A N 1
ATOM 668 C CA . ASP A 1 87 ? -1.801 14.428 6.264 1.00 67.88 87 ASP A CA 1
ATOM 669 C C . ASP A 1 87 ? -2.724 15.629 6.542 1.00 67.88 87 ASP A C 1
ATOM 671 O O . ASP A 1 87 ? -3.518 15.602 7.485 1.00 67.88 87 ASP A O 1
ATOM 675 N N . ALA A 1 88 ? -2.612 16.687 5.737 1.00 68.50 88 ALA A N 1
ATOM 676 C CA . ALA A 1 88 ? -3.433 17.889 5.834 1.00 68.50 88 ALA A CA 1
ATOM 677 C C . ALA A 1 88 ? -4.882 17.698 5.341 1.00 68.50 88 ALA A C 1
ATOM 679 O O . ALA A 1 88 ? -5.734 18.535 5.642 1.00 68.50 88 ALA A O 1
ATOM 680 N N . LEU A 1 89 ? -5.171 16.636 4.583 1.00 75.06 89 LEU A N 1
ATOM 681 C CA . LEU A 1 89 ? -6.490 16.337 4.033 1.00 75.06 89 LEU A CA 1
ATOM 682 C C . LEU A 1 89 ? -7.098 15.143 4.777 1.00 75.06 89 LEU A C 1
ATOM 684 O O . LEU A 1 89 ? -6.446 14.124 4.951 1.00 75.06 89 LEU A O 1
ATOM 688 N N . SER A 1 90 ? -8.359 15.256 5.193 1.00 82.88 90 SER A N 1
ATOM 689 C CA . SER A 1 90 ? -9.082 14.107 5.752 1.00 82.88 90 SER A CA 1
ATOM 690 C C . SER A 1 90 ? -9.477 13.131 4.643 1.00 82.88 90 SER A C 1
ATOM 692 O O . SER A 1 90 ? -9.940 13.554 3.578 1.00 82.88 90 SER A O 1
ATOM 694 N N . GLU A 1 91 ? -9.397 11.830 4.915 1.00 91.25 91 GLU A N 1
ATOM 695 C CA . GLU A 1 91 ? -9.838 10.775 3.998 1.00 91.25 91 GLU A CA 1
ATOM 696 C C . GLU A 1 91 ? -11.323 10.930 3.628 1.00 91.25 91 GLU A C 1
ATOM 698 O O . GLU A 1 91 ? -11.710 10.631 2.500 1.00 91.25 91 GLU A O 1
ATOM 703 N N . TYR A 1 92 ? -12.158 11.502 4.508 1.00 92.81 92 TYR A N 1
ATOM 704 C CA . TYR A 1 92 ? -13.549 11.837 4.178 1.00 92.81 92 TYR A CA 1
ATOM 705 C C . TYR A 1 92 ? -13.680 12.880 3.069 1.00 92.81 92 TYR A C 1
ATOM 707 O O . TYR A 1 92 ? -14.614 12.805 2.264 1.00 92.81 92 TYR A O 1
ATOM 715 N N . ALA A 1 93 ? -12.778 13.865 3.034 1.00 89.81 93 ALA A N 1
ATOM 716 C CA . ALA A 1 93 ? -12.772 14.886 1.995 1.00 89.81 93 ALA A CA 1
ATOM 717 C C . ALA A 1 93 ? -12.351 14.275 0.655 1.00 89.81 93 ALA A C 1
ATOM 719 O O . ALA A 1 93 ? -12.974 14.554 -0.368 1.00 89.81 93 ALA A O 1
ATOM 720 N N . PHE A 1 94 ? -11.358 13.382 0.673 1.00 90.00 94 PHE A N 1
ATOM 721 C CA . PHE A 1 94 ? -10.935 12.651 -0.516 1.00 90.00 94 PHE A CA 1
ATOM 722 C C . PHE A 1 94 ? -12.015 11.690 -1.032 1.00 90.00 94 PHE A C 1
ATOM 724 O O . PHE A 1 94 ? -12.332 11.704 -2.219 1.00 90.00 94 PHE A O 1
ATOM 731 N N . ALA A 1 95 ? -12.675 10.948 -0.141 1.00 93.12 95 ALA A N 1
ATOM 732 C CA . ALA A 1 95 ? -13.849 10.145 -0.478 1.00 93.12 95 ALA A CA 1
ATOM 733 C C . ALA A 1 95 ? -14.952 10.988 -1.135 1.00 93.12 95 ALA A C 1
ATOM 735 O O . ALA A 1 95 ? -15.624 10.534 -2.060 1.00 93.12 95 ALA A O 1
ATOM 736 N N . GLY A 1 96 ? -15.114 12.241 -0.700 1.00 92.31 96 GLY A N 1
ATOM 737 C CA . GLY A 1 96 ? -16.056 13.164 -1.316 1.00 92.31 96 GLY A CA 1
ATOM 738 C C . GLY A 1 96 ? -15.685 13.570 -2.745 1.00 92.31 96 GLY A C 1
ATOM 739 O O . GLY A 1 96 ? -16.575 13.705 -3.582 1.00 92.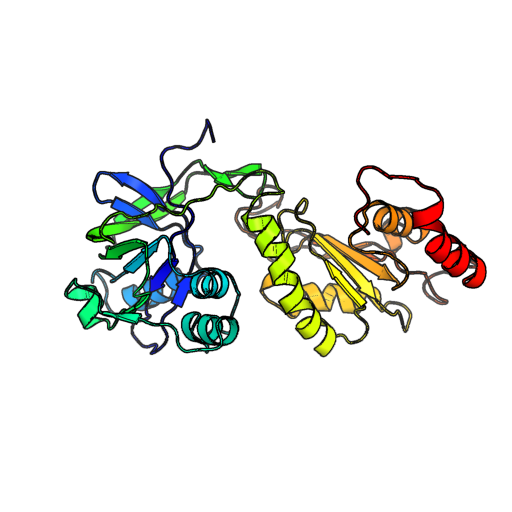31 96 GLY A O 1
ATOM 740 N N . LEU A 1 97 ? -14.389 13.702 -3.053 1.00 89.81 97 LEU A N 1
ATOM 741 C CA . LEU A 1 97 ? -13.911 13.925 -4.424 1.00 89.81 97 LEU A CA 1
ATOM 742 C C . LEU A 1 97 ? -14.206 12.714 -5.313 1.00 89.81 97 LEU A C 1
ATOM 744 O O . LEU A 1 97 ? -14.745 12.889 -6.402 1.00 89.81 97 LEU A O 1
ATOM 748 N N . LEU A 1 98 ? -13.928 11.500 -4.826 1.00 89.19 98 LEU A N 1
ATOM 749 C CA . LEU A 1 98 ? -14.229 10.259 -5.551 1.00 89.19 98 LEU A CA 1
ATOM 750 C C . LEU A 1 98 ? -15.732 10.092 -5.817 1.00 89.19 98 LEU A C 1
ATOM 752 O O . LEU A 1 98 ? -16.128 9.642 -6.888 1.00 89.19 98 LEU A O 1
ATOM 756 N N . ARG A 1 99 ? -16.576 10.463 -4.846 1.00 93.38 99 ARG A N 1
ATOM 757 C CA . ARG A 1 99 ? -18.040 10.346 -4.940 1.00 93.38 99 ARG A CA 1
ATOM 758 C C . ARG A 1 99 ? -18.699 11.493 -5.719 1.00 93.38 99 ARG A C 1
ATOM 760 O O . ARG A 1 99 ? -19.854 11.368 -6.110 1.00 93.38 99 ARG A O 1
ATOM 767 N N . GLY A 1 100 ? -18.010 12.622 -5.905 1.00 93.44 100 GLY A N 1
ATOM 768 C CA . GLY A 1 100 ? -18.580 13.849 -6.478 1.00 93.44 100 GLY A CA 1
ATOM 769 C C . GLY A 1 100 ? -19.474 14.648 -5.514 1.00 93.44 100 GLY A C 1
ATOM 770 O O . GLY A 1 100 ? -20.260 15.486 -5.951 1.00 93.44 100 GLY A O 1
ATOM 771 N N . GLY A 1 101 ? -19.379 14.409 -4.203 1.00 94.00 101 GLY A N 1
ATOM 772 C CA . GLY A 1 101 ? -20.213 15.057 -3.188 1.00 94.00 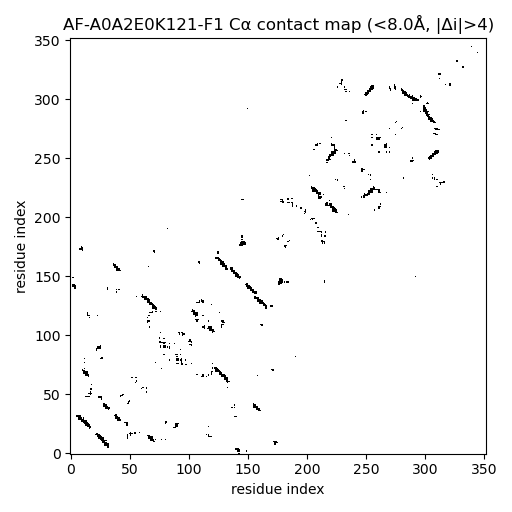101 GLY A CA 1
ATOM 773 C C . GLY A 1 101 ? -19.739 14.780 -1.762 1.00 94.00 101 GLY A C 1
ATOM 774 O O . GLY A 1 101 ? -19.012 13.822 -1.514 1.00 94.00 101 GLY A O 1
ATOM 775 N N . LYS A 1 102 ? -20.140 15.621 -0.799 1.00 94.50 102 LYS A N 1
ATOM 776 C CA . LYS A 1 102 ? -19.710 15.490 0.606 1.00 94.50 102 LYS A CA 1
ATOM 777 C C . LYS A 1 102 ? -20.109 14.130 1.188 1.00 94.50 102 LYS A C 1
ATOM 779 O O . LYS A 1 102 ? -21.217 13.660 0.958 1.00 94.50 102 LYS A O 1
ATOM 784 N N . THR A 1 103 ? -19.216 13.529 1.973 1.00 95.56 103 THR A N 1
ATOM 785 C CA . THR A 1 103 ? -19.532 12.323 2.750 1.00 95.56 103 THR A CA 1
ATOM 786 C C . THR A 1 103 ? -20.557 12.645 3.826 1.00 95.56 103 THR A C 1
ATOM 788 O O . THR A 1 103 ? -20.380 13.591 4.592 1.00 95.56 103 THR A O 1
ATOM 791 N N . GLU A 1 104 ? -21.637 11.868 3.863 1.00 96.69 104 GLU A N 1
ATOM 792 C CA . GLU A 1 104 ? -22.671 11.982 4.886 1.00 96.69 104 GLU A CA 1
ATOM 793 C C . GLU A 1 104 ? -22.195 11.316 6.175 1.00 96.69 104 GLU A C 1
ATOM 795 O O . GLU A 1 104 ? -21.890 10.120 6.210 1.00 96.69 104 GLU A O 1
ATOM 800 N N . LEU A 1 105 ? -22.123 12.111 7.237 1.00 97.19 105 LEU A N 1
ATOM 801 C CA . LEU A 1 105 ? -21.604 11.698 8.531 1.00 97.19 105 LEU A CA 1
ATOM 802 C C . LEU A 1 105 ? -22.696 11.764 9.599 1.00 97.19 105 LEU A C 1
ATOM 804 O O . LEU A 1 105 ? -23.589 12.610 9.540 1.00 97.19 105 LEU A O 1
ATOM 808 N N . ALA A 1 106 ? -22.593 10.890 10.592 1.00 97.44 106 ALA A N 1
ATOM 809 C CA . ALA A 1 106 ? -23.441 10.862 11.772 1.00 97.44 106 ALA A CA 1
ATOM 810 C C . ALA A 1 106 ? -22.602 11.071 13.038 1.00 97.44 106 ALA A C 1
ATOM 812 O O . ALA A 1 106 ? -21.427 10.700 13.099 1.00 97.44 106 ALA A O 1
ATOM 813 N N . ASN A 1 107 ? -23.226 11.661 14.058 1.00 97.56 107 ASN A N 1
ATOM 814 C CA . ASN A 1 107 ? -22.625 11.760 15.383 1.00 97.56 107 ASN A CA 1
ATOM 815 C C . ASN A 1 107 ? -22.553 10.372 16.023 1.00 97.56 107 ASN A C 1
ATOM 817 O O . ASN A 1 107 ? -23.529 9.620 15.973 1.00 97.56 107 ASN A O 1
ATOM 821 N N . CYS A 1 108 ? -21.441 10.087 16.695 1.00 97.44 108 CYS A N 1
ATOM 822 C CA . CYS A 1 108 ? -21.338 8.951 17.606 1.00 97.44 108 CYS A CA 1
ATOM 823 C C . CYS A 1 108 ? -22.401 9.026 18.717 1.00 97.44 108 CYS A C 1
ATOM 825 O O . CYS A 1 108 ? -22.954 10.096 18.982 1.00 97.44 108 CYS A O 1
ATOM 827 N N . LEU A 1 109 ? -22.690 7.909 19.388 1.00 96.62 109 LEU A N 1
ATOM 828 C CA . LEU A 1 109 ? -23.662 7.814 20.482 1.00 96.62 109 LEU A CA 1
ATOM 829 C C . LEU A 1 109 ? -23.028 7.896 21.873 1.00 96.62 109 LEU A C 1
ATOM 831 O O . LEU A 1 109 ? -23.630 8.503 22.768 1.00 96.62 109 LEU A O 1
ATOM 835 N N . THR A 1 110 ? -21.838 7.325 22.045 1.00 96.94 110 THR A N 1
ATOM 836 C CA . THR A 1 110 ? -21.107 7.285 23.317 1.00 96.94 110 THR A CA 1
ATOM 837 C C . THR A 1 110 ? -20.634 8.687 23.729 1.00 96.94 110 THR A C 1
ATOM 839 O O . THR A 1 110 ? -20.212 9.470 22.870 1.00 96.94 110 THR A O 1
ATOM 842 N N . PRO A 1 111 ? -20.672 9.037 25.032 1.00 96.19 111 PRO A N 1
ATOM 843 C CA . PRO A 1 111 ? -20.215 10.346 25.504 1.00 96.19 111 PRO A CA 1
ATOM 844 C C . PRO A 1 111 ? -18.777 10.660 25.086 1.00 96.19 111 PRO A C 1
ATOM 846 O O . PRO A 1 111 ? -18.530 11.725 24.533 1.00 96.19 111 PRO A O 1
ATOM 849 N N . ARG A 1 112 ? -17.852 9.697 25.224 1.00 94.44 112 ARG A N 1
ATOM 850 C CA . ARG A 1 112 ? -16.433 9.894 24.878 1.00 94.44 112 ARG A CA 1
ATOM 851 C C . ARG A 1 112 ? -16.231 10.248 23.411 1.00 94.44 112 ARG A C 1
ATOM 853 O O . ARG A 1 112 ? -15.494 11.183 23.110 1.00 94.44 112 ARG A O 1
ATOM 860 N N . CYS A 1 113 ? -16.878 9.524 22.496 1.00 96.56 113 CYS A N 1
ATOM 861 C CA . CYS A 1 113 ? -16.741 9.809 21.070 1.00 96.56 113 CYS A CA 1
ATOM 862 C C . CYS A 1 113 ? -17.378 11.157 20.700 1.00 96.56 113 CYS A C 1
ATOM 864 O O . CYS A 1 113 ? -16.806 11.887 19.896 1.00 96.56 113 CYS A O 1
ATOM 866 N N . LYS A 1 114 ? -18.516 11.523 21.315 1.00 96.00 114 LYS A N 1
ATOM 867 C CA . LYS A 1 114 ? -19.161 12.835 21.115 1.00 96.00 114 LYS A CA 1
ATOM 868 C C . LYS A 1 114 ? -18.312 13.994 21.627 1.00 96.00 114 LYS A C 1
ATOM 870 O O . LYS A 1 114 ? -18.136 14.973 20.913 1.00 96.00 114 LYS A O 1
ATOM 875 N N . GLU A 1 115 ? -17.785 13.884 22.845 1.00 94.12 115 GLU A N 1
ATOM 876 C CA . GLU A 1 115 ? -16.939 14.905 23.481 1.00 94.12 115 GLU A CA 1
ATOM 877 C C . GLU A 1 115 ? -15.639 15.144 22.708 1.00 94.12 115 GLU A C 1
ATOM 879 O O . GLU A 1 115 ? -15.087 16.239 22.750 1.00 94.12 115 GLU A O 1
ATOM 884 N N . ASN A 1 116 ? -15.176 14.134 21.968 1.00 93.00 116 ASN A N 1
ATOM 885 C CA . ASN A 1 116 ? -14.012 14.222 21.088 1.00 93.00 116 ASN A CA 1
ATOM 886 C C . ASN A 1 116 ? -14.390 14.431 19.616 1.00 93.00 116 ASN A C 1
ATOM 888 O O . ASN A 1 116 ? -13.538 14.297 18.737 1.00 93.00 116 ASN A O 1
ATOM 892 N N . GLU A 1 117 ? -15.655 14.784 19.356 1.00 94.44 117 GLU A N 1
ATOM 893 C CA . GLU A 1 117 ? -16.163 15.183 18.044 1.00 94.44 117 GLU A CA 1
ATOM 894 C C . GLU A 1 117 ? -15.838 14.160 16.937 1.00 94.44 117 GLU A C 1
ATOM 896 O O . GLU A 1 117 ? -15.516 14.529 15.803 1.00 94.44 117 GLU A O 1
ATOM 901 N N . LEU A 1 118 ? -15.880 12.864 17.266 1.00 96.38 118 LEU A N 1
ATOM 902 C CA . LEU A 1 118 ? -15.759 11.806 16.269 1.00 96.38 118 LEU A CA 1
ATOM 903 C C . LEU A 1 118 ? -17.055 11.709 15.462 1.00 96.38 118 LEU A C 1
ATOM 905 O O . LEU A 1 118 ? -18.161 11.736 16.009 1.00 96.38 118 LEU A O 1
ATOM 909 N N . LEU A 1 119 ? -16.896 11.566 14.149 1.00 97.00 119 LEU A N 1
ATOM 910 C CA . LEU A 1 119 ? -17.988 11.389 13.203 1.00 97.00 119 LEU A CA 1
ATOM 911 C C . LEU A 1 119 ? -17.773 10.111 12.394 1.00 97.00 119 LEU A C 1
ATOM 913 O O . LEU A 1 119 ? -16.677 9.850 11.886 1.00 97.00 119 LEU A O 1
ATOM 917 N N . VAL A 1 120 ? -18.842 9.337 12.240 1.00 97.81 120 VAL A N 1
ATOM 918 C CA . VAL A 1 120 ? -18.847 8.059 11.515 1.00 97.81 120 VAL A CA 1
ATOM 919 C C . VAL A 1 120 ? -19.632 8.182 10.205 1.00 97.81 120 VAL A C 1
ATOM 921 O O . VAL A 1 120 ? -20.520 9.034 10.118 1.00 97.81 120 VAL A O 1
ATOM 924 N N . PRO A 1 121 ? -19.368 7.355 9.176 1.00 97.88 121 PRO A N 1
ATOM 925 C CA . PRO 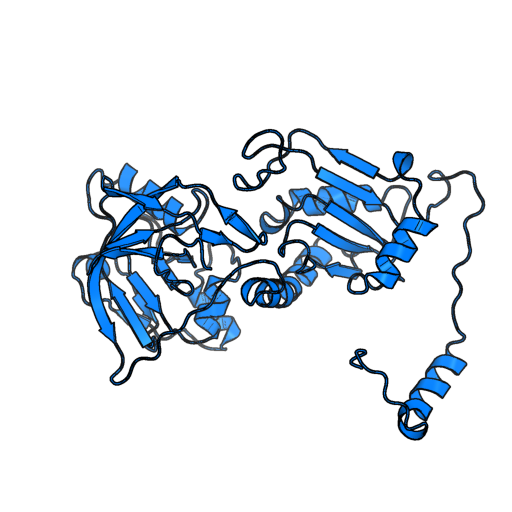A 1 121 ? -20.154 7.377 7.946 1.00 97.88 121 PRO A CA 1
ATOM 926 C C . PRO A 1 121 ? -21.592 6.938 8.241 1.00 97.88 121 PRO A C 1
ATOM 928 O O . PRO A 1 121 ? -21.816 5.835 8.749 1.00 97.88 121 PRO A O 1
ATOM 931 N N . ALA A 1 122 ? -22.570 7.783 7.904 1.00 97.25 122 ALA A N 1
ATOM 932 C CA . ALA A 1 122 ? -23.969 7.605 8.309 1.00 97.25 122 ALA A CA 1
ATOM 933 C C . ALA A 1 122 ? -24.623 6.330 7.745 1.00 97.25 122 ALA A C 1
ATOM 935 O O . ALA A 1 122 ? -25.573 5.809 8.325 1.00 97.25 122 ALA A O 1
ATOM 936 N N . HIS A 1 123 ? -24.107 5.826 6.621 1.00 95.56 123 HIS A N 1
ATOM 937 C CA . HIS A 1 123 ? -24.660 4.674 5.901 1.00 95.56 123 HIS A CA 1
ATOM 938 C C . HIS A 1 123 ? -23.948 3.352 6.188 1.00 95.56 123 HIS A C 1
ATOM 940 O O . HIS A 1 123 ? -24.251 2.365 5.518 1.00 95.56 123 HIS A O 1
ATOM 946 N N . SER A 1 124 ? -23.034 3.325 7.161 1.00 98.19 124 SER A N 1
ATOM 947 C CA . SER A 1 124 ? -22.300 2.110 7.532 1.00 98.19 124 SER A CA 1
ATOM 948 C C . SER A 1 124 ? -23.240 1.004 8.014 1.00 98.19 124 SER A C 1
ATOM 950 O O . SER A 1 124 ? -24.236 1.268 8.689 1.00 98.19 124 SER A O 1
ATOM 952 N N . GLU A 1 125 ? -22.909 -0.244 7.697 1.00 98.62 125 GLU A N 1
ATOM 953 C CA . GLU A 1 125 ? -23.678 -1.416 8.127 1.00 98.62 125 GLU A CA 1
ATOM 954 C C . GLU A 1 125 ? -23.602 -1.635 9.644 1.00 98.62 125 GLU A C 1
ATOM 956 O O . GLU A 1 125 ? -24.622 -1.894 10.294 1.00 98.62 125 GLU A O 1
ATOM 961 N N . ILE A 1 126 ? -22.395 -1.508 10.210 1.00 98.81 126 ILE A N 1
ATOM 962 C CA . ILE A 1 126 ? -22.108 -1.698 11.637 1.00 98.81 126 ILE A CA 1
ATOM 963 C C . ILE A 1 126 ? -21.131 -0.610 12.093 1.00 98.81 126 ILE A C 1
ATOM 965 O O . ILE A 1 126 ? -20.106 -0.383 11.450 1.00 98.81 126 ILE A O 1
ATOM 969 N N . ILE A 1 127 ? -21.421 0.026 13.228 1.00 98.75 127 ILE A N 1
ATOM 970 C CA . ILE A 1 127 ? -20.503 0.931 13.925 1.00 98.75 127 ILE A CA 1
ATOM 971 C C . ILE A 1 127 ? -20.176 0.351 15.300 1.00 98.75 127 ILE A C 1
ATOM 973 O O . ILE A 1 127 ? -21.083 -0.018 16.050 1.00 98.75 127 ILE A O 1
ATOM 977 N N . LEU A 1 128 ? -18.891 0.322 15.647 1.00 98.75 128 LEU A N 1
ATOM 978 C CA . LEU A 1 128 ? -18.399 0.023 16.991 1.00 98.75 128 LEU A CA 1
ATOM 979 C C . LEU A 1 128 ? -17.837 1.305 17.603 1.00 98.75 128 LEU A C 1
ATOM 981 O O . LEU A 1 128 ? -16.972 1.946 17.013 1.00 98.75 128 LEU A O 1
ATOM 985 N N . GLU A 1 129 ? -18.299 1.666 18.791 1.00 98.81 129 GLU A N 1
ATOM 986 C CA . GLU A 1 129 ? -17.808 2.818 19.543 1.00 98.81 129 GLU A CA 1
ATOM 987 C C . GLU A 1 129 ? -17.230 2.368 20.878 1.00 98.81 129 GLU A C 1
ATOM 989 O O . GLU A 1 129 ? -17.781 1.484 21.545 1.00 98.81 129 GLU A O 1
ATOM 994 N N . GLY A 1 130 ? -16.141 3.005 21.290 1.00 98.56 130 GLY A N 1
ATOM 995 C CA . GLY A 1 130 ? -15.559 2.776 22.599 1.00 98.56 130 GLY A CA 1
ATOM 996 C C . GLY A 1 130 ? -14.220 3.473 22.755 1.00 98.56 130 GLY A C 1
ATOM 997 O O . GLY A 1 130 ? -14.057 4.628 22.355 1.00 98.56 130 GLY A O 1
ATOM 998 N N . TYR A 1 131 ? -13.259 2.779 23.355 1.00 98.62 131 TYR A N 1
ATOM 999 C CA . TYR A 1 131 ? -11.978 3.382 23.702 1.00 98.62 131 TYR A CA 1
ATOM 1000 C C . TYR A 1 131 ? -10.827 2.378 23.766 1.00 98.62 131 TYR A C 1
ATOM 1002 O O . TYR A 1 131 ? -11.027 1.166 23.854 1.00 98.62 131 TYR A O 1
ATOM 1010 N N . ILE A 1 132 ? -9.609 2.908 23.774 1.00 98.56 132 ILE A N 1
ATOM 1011 C CA . ILE A 1 132 ? -8.377 2.189 24.098 1.00 98.56 132 ILE A CA 1
ATOM 1012 C C . ILE A 1 132 ? -7.884 2.687 25.460 1.00 98.56 132 ILE A C 1
ATOM 1014 O O . ILE A 1 132 ? -7.689 3.890 25.641 1.00 98.56 132 ILE A O 1
ATOM 1018 N N . ASP A 1 133 ? -7.694 1.782 26.420 1.00 97.75 133 ASP A N 1
ATOM 1019 C CA . ASP A 1 133 ? -6.989 2.102 27.667 1.00 97.75 133 ASP A CA 1
ATOM 1020 C C . ASP A 1 133 ? -5.475 2.136 27.377 1.00 97.75 133 ASP A C 1
ATOM 1022 O O . ASP A 1 133 ? -4.938 1.136 26.894 1.00 97.75 133 ASP A O 1
ATOM 1026 N N . PRO A 1 134 ? -4.766 3.249 27.656 1.00 95.50 134 PRO A N 1
ATOM 1027 C CA . PRO A 1 134 ? -3.324 3.367 27.433 1.00 95.50 134 PRO A CA 1
ATOM 1028 C C . PRO A 1 134 ? -2.464 2.266 28.062 1.00 95.50 134 PRO A C 1
ATOM 1030 O O . PRO A 1 134 ? -1.343 2.038 27.610 1.00 95.50 134 PRO A O 1
ATOM 1033 N N . ASN A 1 135 ? -2.969 1.605 29.104 1.00 96.12 135 ASN A N 1
ATOM 1034 C CA . ASN A 1 135 ? -2.249 0.581 29.852 1.00 96.12 135 ASN A CA 1
ATOM 1035 C C . ASN A 1 135 ? -2.660 -0.848 29.463 1.00 96.12 135 ASN A C 1
ATOM 1037 O O . ASN A 1 135 ? -2.068 -1.809 29.961 1.00 96.12 135 ASN A O 1
ATOM 1041 N N . GLU A 1 136 ? -3.659 -1.013 28.591 1.00 98.06 136 GLU A N 1
ATOM 1042 C CA . GLU A 1 136 ? -4.170 -2.321 28.185 1.00 98.06 136 GLU A CA 1
ATOM 1043 C C . GLU A 1 136 ? -3.596 -2.741 26.826 1.00 98.06 136 GLU A C 1
ATOM 1045 O O . GLU A 1 136 ? -3.911 -2.180 25.776 1.00 98.06 136 GLU A O 1
ATOM 1050 N N . MET A 1 137 ? -2.757 -3.776 26.856 1.00 97.75 137 MET A N 1
ATOM 1051 C CA . MET A 1 137 ? -2.072 -4.331 25.688 1.00 97.75 137 MET A CA 1
ATOM 1052 C C . MET A 1 137 ? -2.204 -5.855 25.690 1.00 97.75 137 MET A C 1
ATOM 1054 O O . MET A 1 137 ? -2.045 -6.482 26.742 1.00 97.75 137 MET A O 1
ATOM 1058 N N . ALA A 1 138 ? -2.384 -6.460 24.520 1.00 98.12 138 ALA A N 1
ATOM 1059 C CA . ALA A 1 138 ? -2.494 -7.908 24.353 1.00 98.12 138 ALA A CA 1
ATOM 1060 C C . ALA A 1 138 ? -1.600 -8.420 23.220 1.00 98.12 138 ALA A C 1
ATOM 1062 O O . ALA A 1 138 ? -1.217 -7.659 22.330 1.00 98.12 138 ALA A O 1
ATOM 1063 N N . ASP A 1 139 ? -1.282 -9.709 23.283 1.00 97.88 139 ASP A N 1
ATOM 1064 C CA . ASP A 1 139 ? -0.525 -10.428 22.262 1.00 97.88 139 ASP A CA 1
ATOM 1065 C C . ASP A 1 139 ? -1.422 -10.671 21.032 1.00 97.88 139 ASP A C 1
ATOM 1067 O O . ASP A 1 139 ? -2.477 -11.302 21.144 1.00 97.88 139 ASP A O 1
ATOM 1071 N N . GLU A 1 140 ? -1.027 -10.144 19.869 1.00 96.81 140 GLU A N 1
ATOM 1072 C CA . GLU A 1 140 ? -1.705 -10.351 18.584 1.00 96.81 140 GLU A CA 1
ATOM 1073 C C . GLU A 1 140 ? -1.021 -11.445 17.772 1.00 96.81 140 GLU A C 1
ATOM 1075 O O . GLU A 1 140 ? 0.203 -11.468 17.669 1.00 96.81 140 GLU A O 1
ATOM 1080 N N . GLY A 1 141 ? -1.820 -12.306 17.145 1.00 93.38 141 GLY A N 1
ATOM 1081 C CA . GLY A 1 141 ? -1.349 -13.349 16.246 1.00 93.38 141 GLY A CA 1
ATOM 1082 C C . GLY A 1 141 ? -1.023 -14.691 16.917 1.00 93.38 141 GLY A C 1
ATOM 1083 O O . GLY A 1 141 ? -1.333 -14.902 18.091 1.00 93.38 141 GLY A O 1
ATOM 1084 N N . PRO A 1 142 ? -0.435 -15.630 16.153 1.00 94.62 142 PRO A N 1
ATOM 1085 C CA . PRO A 1 142 ? -0.017 -15.458 14.760 1.00 94.62 142 PRO A CA 1
ATOM 1086 C C . PRO A 1 142 ? -1.203 -15.337 13.788 1.00 94.62 142 PRO A C 1
ATOM 1088 O O . PRO A 1 142 ? -2.303 -15.831 14.043 1.00 94.62 142 PRO A O 1
ATOM 1091 N N . PHE A 1 143 ? -0.958 -14.672 12.659 1.00 95.19 143 PHE A N 1
ATOM 1092 C CA . PHE A 1 143 ? -1.898 -14.538 11.540 1.00 95.19 143 PHE A CA 1
ATOM 1093 C C . PHE A 1 143 ? -1.145 -14.545 10.216 1.00 95.19 143 PHE A C 1
ATOM 1095 O O . PHE A 1 143 ? -0.102 -13.893 10.107 1.00 95.19 143 PHE A O 1
ATOM 1102 N N . GLY A 1 144 ? -1.707 -15.217 9.210 1.00 94.38 144 GLY A N 1
ATOM 1103 C CA . GLY A 1 144 ? -1.241 -15.098 7.828 1.00 94.38 144 GLY A CA 1
ATOM 1104 C C . GLY A 1 144 ? -1.429 -13.676 7.287 1.00 94.38 144 GLY A C 1
ATOM 1105 O O . GLY A 1 144 ? -2.406 -13.002 7.629 1.00 94.38 144 GLY A O 1
ATOM 1106 N N . ASP A 1 145 ? -0.504 -13.204 6.453 1.00 90.88 145 ASP A N 1
ATOM 1107 C CA . ASP A 1 145 ? -0.590 -11.877 5.837 1.00 90.88 145 ASP A CA 1
ATOM 1108 C C . ASP A 1 145 ? -0.248 -11.857 4.335 1.00 90.88 145 ASP A C 1
ATOM 1110 O O . ASP A 1 145 ? 0.004 -12.898 3.724 1.00 90.88 145 ASP A O 1
ATOM 1114 N N . HIS A 1 146 ? -0.251 -10.655 3.751 1.00 90.44 146 HIS A N 1
ATOM 1115 C CA . HIS A 1 146 ? 0.006 -10.368 2.333 1.00 90.44 146 HIS A CA 1
ATOM 1116 C C . HIS A 1 146 ? 1.363 -10.865 1.804 1.00 90.44 146 HIS A C 1
ATOM 1118 O O . HIS A 1 146 ? 1.601 -10.850 0.599 1.00 90.44 146 HIS A O 1
ATOM 1124 N N . THR A 1 147 ? 2.282 -11.282 2.679 1.00 91.31 147 THR A N 1
ATOM 1125 C CA . THR A 1 147 ? 3.546 -11.908 2.274 1.00 91.31 147 THR A CA 1
ATOM 1126 C C . THR A 1 147 ? 3.372 -13.389 1.930 1.00 91.31 147 THR A C 1
ATOM 1128 O O . THR A 1 147 ? 4.243 -13.990 1.301 1.00 91.31 147 THR A O 1
ATOM 1131 N N . GLY A 1 148 ? 2.248 -13.992 2.331 1.00 93.31 148 GLY A N 1
ATOM 1132 C CA . GLY A 1 148 ? 2.003 -15.430 2.264 1.00 93.31 148 GLY A CA 1
ATOM 1133 C C . GLY A 1 148 ? 2.566 -16.224 3.446 1.00 93.31 148 GLY A C 1
ATOM 1134 O O . GLY A 1 148 ? 2.548 -17.454 3.392 1.00 93.31 148 GLY A O 1
ATOM 1135 N N . TYR A 1 149 ? 3.039 -15.549 4.499 1.00 94.56 149 TYR A N 1
ATOM 1136 C CA . TYR A 1 149 ? 3.602 -16.152 5.710 1.00 94.56 149 TYR A CA 1
ATOM 1137 C C . TYR A 1 149 ? 2.796 -15.757 6.954 1.00 94.56 149 TYR A C 1
ATOM 1139 O O . TYR A 1 149 ? 1.973 -14.843 6.913 1.00 94.56 149 TYR A O 1
ATOM 1147 N N . TYR A 1 150 ? 3.013 -16.476 8.058 1.00 94.06 150 TYR A N 1
ATOM 1148 C CA . TYR A 1 150 ? 2.483 -16.094 9.365 1.00 94.06 150 TYR A CA 1
ATOM 1149 C C . TYR A 1 150 ? 3.394 -1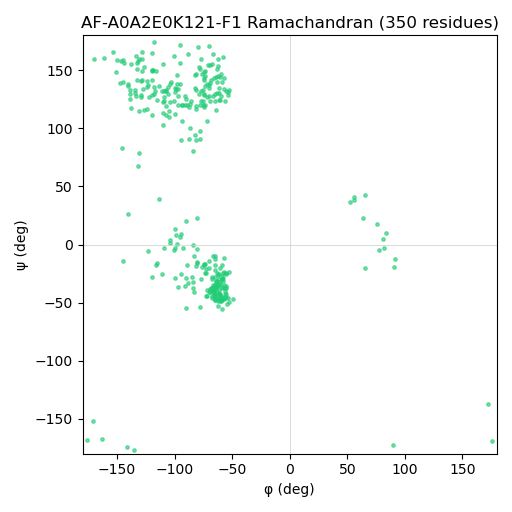5.057 10.011 1.00 94.06 150 TYR A C 1
ATOM 1151 O O . TYR A 1 150 ? 4.610 -15.238 10.042 1.00 94.06 150 TYR A O 1
ATOM 1159 N N . ASN A 1 151 ? 2.794 -14.009 10.564 1.00 85.00 151 ASN A N 1
ATOM 1160 C CA . ASN A 1 151 ? 3.521 -13.030 11.361 1.00 85.00 151 ASN A CA 1
ATOM 1161 C C . ASN A 1 151 ? 3.712 -13.535 12.790 1.00 85.00 151 ASN A C 1
ATOM 1163 O O . ASN A 1 151 ? 2.832 -14.205 13.337 1.00 85.00 151 ASN A O 1
ATOM 1167 N N . GLU A 1 152 ? 4.843 -13.155 13.382 1.00 80.56 152 GLU A N 1
ATOM 1168 C CA . GLU A 1 152 ? 5.151 -13.403 14.790 1.00 80.56 152 GLU A CA 1
ATOM 1169 C C . GLU A 1 152 ? 4.161 -12.701 15.729 1.00 80.56 152 GLU A C 1
ATOM 1171 O O . GLU A 1 152 ? 3.480 -11.737 15.353 1.00 80.56 152 GLU A O 1
ATOM 1176 N N . VAL A 1 153 ? 4.106 -13.205 16.962 1.00 91.38 153 VAL A N 1
ATOM 1177 C CA . VAL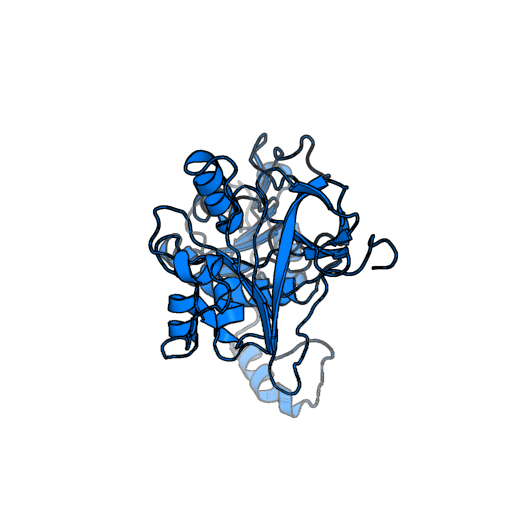 A 1 153 ? 3.274 -12.646 18.030 1.00 91.38 153 VAL A CA 1
ATOM 1178 C C . VAL A 1 153 ? 3.894 -11.354 18.554 1.00 91.38 153 VAL A C 1
ATOM 1180 O O . VAL A 1 153 ? 5.064 -11.329 18.934 1.00 91.38 153 VAL A O 1
ATOM 1183 N N . GLU A 1 154 ? 3.105 -10.283 18.617 1.00 90.50 154 GLU A N 1
ATOM 1184 C CA . GLU A 1 154 ? 3.569 -8.973 19.085 1.00 90.50 154 GLU A CA 1
ATOM 1185 C C . GLU A 1 154 ? 2.473 -8.243 19.880 1.00 90.50 154 GLU A C 1
ATOM 1187 O O . GLU A 1 154 ? 1.283 -8.526 19.733 1.00 90.50 154 GLU A O 1
ATOM 1192 N N . ARG A 1 155 ? 2.860 -7.308 20.759 1.00 95.06 155 ARG A N 1
ATOM 1193 C CA . ARG A 1 155 ? 1.927 -6.626 21.670 1.00 95.06 155 ARG A CA 1
ATOM 1194 C C . ARG A 1 155 ? 1.341 -5.358 21.070 1.00 95.06 155 ARG A C 1
ATOM 1196 O O . ARG A 1 155 ? 2.071 -4.420 20.759 1.00 95.06 155 ARG A O 1
ATOM 1203 N N . PHE A 1 156 ? 0.014 -5.278 21.050 1.00 97.31 156 PHE A N 1
ATOM 1204 C CA . PHE A 1 156 ? -0.733 -4.119 20.558 1.00 97.31 156 PHE A CA 1
ATOM 1205 C C . PHE A 1 156 ? -1.815 -3.658 21.547 1.00 97.31 156 PHE A C 1
ATOM 1207 O O . PHE A 1 156 ? -2.226 -4.441 22.412 1.00 97.31 156 PHE A O 1
ATOM 1214 N N . PRO A 1 157 ? -2.287 -2.398 21.442 1.00 98.06 157 PRO A N 1
ATOM 1215 C CA . PRO A 1 157 ? -3.339 -1.881 22.312 1.00 98.06 157 PRO A CA 1
ATOM 1216 C C . PRO A 1 157 ? -4.658 -2.625 22.142 1.00 98.06 157 PRO A C 1
ATOM 1218 O O . PRO A 1 157 ? -4.984 -3.098 21.051 1.00 98.06 157 PRO A O 1
ATOM 1221 N N . VAL A 1 158 ? -5.449 -2.677 23.211 1.00 98.69 158 VAL A N 1
ATOM 1222 C CA . VAL A 1 158 ? -6.773 -3.305 23.194 1.00 98.69 158 VAL A CA 1
ATOM 1223 C C . VAL A 1 158 ? -7.863 -2.243 23.069 1.00 98.69 158 VAL A C 1
ATOM 1225 O O . VAL A 1 158 ? -7.978 -1.330 23.884 1.00 98.69 158 VAL A O 1
ATOM 1228 N N . PHE A 1 159 ? -8.697 -2.386 22.046 1.00 98.75 159 PHE A N 1
ATOM 1229 C CA . PHE A 1 159 ? -9.928 -1.634 21.870 1.00 98.75 159 PHE A CA 1
ATOM 1230 C C . PHE A 1 159 ? -11.075 -2.308 22.630 1.00 98.75 159 PHE A C 1
ATOM 1232 O O . PHE A 1 159 ? -11.404 -3.477 22.407 1.00 98.75 159 PHE A O 1
ATOM 1239 N N . THR A 1 160 ? -11.698 -1.544 23.521 1.00 98.81 160 THR A N 1
ATOM 1240 C CA . THR A 1 160 ? -12.895 -1.934 24.265 1.00 98.81 160 THR A CA 1
ATOM 1241 C C . THR A 1 160 ? -14.122 -1.380 23.567 1.00 98.81 160 THR A C 1
ATOM 1243 O O . THR A 1 160 ? -14.266 -0.165 23.451 1.00 98.81 160 THR A O 1
ATOM 1246 N N . VAL A 1 161 ? -15.025 -2.262 23.147 1.00 98.75 161 VAL A N 1
ATOM 1247 C CA . VAL A 1 161 ? -16.313 -1.882 22.562 1.00 98.75 161 VAL A CA 1
ATOM 1248 C C . VAL A 1 161 ? -17.286 -1.551 23.696 1.00 98.75 161 VAL A C 1
ATOM 1250 O O . VAL A 1 161 ? -17.632 -2.419 24.500 1.00 98.75 161 VAL A O 1
ATOM 1253 N N . GLU A 1 162 ? -17.734 -0.297 23.763 1.00 98.31 162 GLU A N 1
ATOM 1254 C CA . GLU A 1 162 ? -18.775 0.157 24.697 1.00 98.31 162 GLU A CA 1
ATOM 1255 C C . GLU A 1 162 ? -20.166 0.041 24.064 1.00 98.31 162 GLU A C 1
ATOM 1257 O O . GLU A 1 162 ? -21.150 -0.246 24.743 1.00 98.31 162 GLU A O 1
ATOM 1262 N N . THR A 1 163 ? -20.282 0.291 22.759 1.00 98.31 163 THR A N 1
ATOM 1263 C CA . THR A 1 163 ? -21.567 0.290 22.054 1.00 98.31 163 THR A CA 1
ATOM 1264 C C . THR A 1 163 ? -21.390 -0.185 20.619 1.00 98.31 163 THR A C 1
ATOM 1266 O O . THR A 1 163 ? -20.446 0.198 19.936 1.00 98.31 163 THR A O 1
ATOM 1269 N N . MET A 1 164 ? -22.334 -1.000 20.152 1.00 98.38 164 MET A N 1
ATOM 1270 C CA . MET A 1 164 ? -22.459 -1.384 18.750 1.00 98.38 164 MET A CA 1
ATOM 1271 C C . MET A 1 164 ? -23.804 -0.893 18.221 1.00 98.38 164 MET A C 1
ATOM 1273 O O . MET A 1 164 ? -24.844 -1.157 18.826 1.00 98.38 164 MET A O 1
ATOM 1277 N N . THR A 1 165 ? -23.789 -0.200 17.087 1.00 98.31 165 THR A N 1
ATOM 1278 C CA . THR A 1 165 ? -25.001 0.203 16.364 1.00 98.31 165 THR A CA 1
ATOM 1279 C C . THR A 1 165 ? -24.997 -0.406 14.971 1.00 98.31 165 THR A C 1
ATOM 1281 O O . THR A 1 165 ? -23.941 -0.690 14.408 1.00 98.31 165 THR A O 1
ATOM 1284 N N . THR A 1 166 ? -26.185 -0.686 14.437 1.00 98.38 166 THR A N 1
ATOM 1285 C CA . THR A 1 166 ? -26.335 -1.418 13.175 1.00 98.38 166 THR A CA 1
ATOM 1286 C C . THR A 1 166 ? -27.528 -0.912 12.377 1.00 98.38 166 THR A C 1
ATOM 1288 O O . THR A 1 166 ? -28.473 -0.337 12.929 1.00 98.38 166 THR A O 1
ATOM 1291 N N . ARG A 1 167 ? -27.515 -1.176 11.067 1.00 97.62 167 ARG A N 1
ATOM 1292 C CA . ARG A 1 167 ? -28.735 -1.137 10.247 1.00 97.62 167 ARG A CA 1
ATOM 1293 C C . ARG A 1 167 ? -29.692 -2.262 10.668 1.00 97.62 167 ARG A C 1
ATOM 1295 O O . ARG A 1 167 ? -29.293 -3.230 11.299 1.00 97.62 167 ARG A O 1
ATOM 1302 N N . LYS A 1 168 ? -30.970 -2.175 10.271 1.00 96.69 168 LYS A N 1
ATOM 1303 C CA . LYS A 1 168 ? -32.017 -3.157 10.644 1.00 96.69 168 LYS A CA 1
ATOM 1304 C C . LYS A 1 168 ? -31.701 -4.609 10.229 1.00 96.69 168 LYS A C 1
ATOM 1306 O O . LYS A 1 168 ? -32.229 -5.519 10.850 1.00 96.69 168 LYS A O 1
ATOM 1311 N N . ASN A 1 169 ? -30.862 -4.815 9.214 1.00 97.31 169 ASN A N 1
ATOM 1312 C CA . ASN A 1 169 ? -30.351 -6.116 8.770 1.00 97.31 169 ASN A CA 1
ATOM 1313 C C . ASN A 1 169 ? -28.910 -5.907 8.269 1.00 97.31 169 ASN A C 1
ATOM 1315 O O . ASN A 1 169 ? -28.737 -5.668 7.073 1.00 97.31 169 ASN A O 1
ATOM 1319 N N . PRO A 1 170 ? -27.907 -5.881 9.162 1.00 97.75 170 PRO A N 1
ATOM 1320 C CA . PRO A 1 170 ? -26.573 -5.437 8.792 1.00 97.75 170 PRO A CA 1
ATOM 1321 C C . PRO A 1 170 ? -25.836 -6.488 7.961 1.00 97.75 170 PRO A C 1
ATOM 1323 O O . PRO A 1 170 ? -25.928 -7.689 8.229 1.00 97.75 170 PRO A O 1
ATOM 1326 N N . ILE A 1 171 ? -25.052 -6.028 6.991 1.00 98.19 171 ILE A N 1
ATOM 1327 C CA . ILE A 1 171 ? -24.109 -6.857 6.235 1.00 98.19 171 ILE A CA 1
ATOM 1328 C C . ILE A 1 171 ? -22.711 -6.712 6.847 1.00 98.19 171 ILE A C 1
ATOM 1330 O O . ILE A 1 171 ? -22.193 -5.610 7.005 1.00 98.19 171 ILE A O 1
ATOM 1334 N N . TYR A 1 172 ? -22.064 -7.832 7.170 1.00 98.31 172 TYR A N 1
ATOM 1335 C CA . TYR A 1 172 ? -20.682 -7.827 7.653 1.00 98.31 172 TYR A CA 1
ATOM 1336 C C . TYR A 1 172 ? -19.702 -7.850 6.472 1.00 98.31 172 TYR A C 1
ATOM 1338 O O . TYR A 1 172 ? -19.462 -8.898 5.872 1.00 98.31 172 TYR A O 1
ATOM 1346 N N . HIS A 1 173 ? -19.150 -6.685 6.126 1.00 97.88 173 HIS A N 1
ATOM 1347 C CA . HIS A 1 173 ? -18.104 -6.566 5.111 1.00 97.88 173 HIS A CA 1
ATOM 1348 C C . HIS A 1 173 ? -16.757 -7.043 5.671 1.00 97.88 173 HIS A C 1
ATOM 1350 O O . HIS A 1 173 ? -16.291 -6.545 6.696 1.00 97.88 173 HIS A O 1
ATOM 1356 N N . SER A 1 174 ? -16.138 -8.012 4.999 1.00 97.62 174 SER A N 1
ATOM 1357 C CA . SER A 1 174 ? -14.901 -8.658 5.435 1.00 97.62 174 SER A CA 1
ATOM 1358 C C . SER A 1 174 ? -14.093 -9.121 4.234 1.00 97.62 174 SER A C 1
ATOM 1360 O O . SER A 1 174 ? -14.633 -9.328 3.153 1.00 97.62 174 SER A O 1
ATOM 1362 N N . THR A 1 175 ? -12.800 -9.314 4.456 1.00 97.00 175 THR A N 1
ATOM 1363 C CA . THR A 1 175 ? -11.863 -9.890 3.492 1.00 97.00 175 THR A CA 1
ATOM 1364 C C . THR A 1 175 ? -10.862 -10.814 4.171 1.00 97.00 175 THR A C 1
ATOM 1366 O O . THR A 1 175 ? -10.957 -11.081 5.373 1.00 97.00 175 THR A O 1
ATOM 1369 N N . TYR A 1 176 ? -9.895 -11.293 3.404 1.00 95.44 176 TYR A N 1
ATOM 1370 C CA . TYR A 1 176 ? -8.722 -12.007 3.862 1.00 95.44 176 TYR A CA 1
ATOM 1371 C C . TYR A 1 176 ? -7.478 -11.444 3.168 1.00 95.44 176 TYR A C 1
ATOM 1373 O O . TYR A 1 176 ? -7.552 -10.798 2.126 1.00 95.44 176 TYR A O 1
ATOM 1381 N N . THR A 1 177 ? -6.318 -11.729 3.741 1.00 93.56 177 THR A N 1
ATOM 1382 C CA . THR A 1 177 ? -5.023 -11.479 3.107 1.00 93.56 177 THR A CA 1
ATOM 1383 C C . THR A 1 177 ? -4.199 -12.752 3.156 1.00 93.56 177 THR A C 1
ATOM 1385 O O . THR A 1 177 ? -4.395 -13.558 4.063 1.00 93.56 177 THR A O 1
ATOM 1388 N N . GLY A 1 178 ? -3.328 -12.977 2.182 1.00 93.50 178 GLY A N 1
ATOM 1389 C CA . GLY A 1 178 ? -2.488 -14.168 2.121 1.00 93.50 178 GLY A CA 1
ATOM 1390 C C . GLY A 1 178 ? -1.441 -14.054 1.031 1.00 93.50 178 GLY A C 1
ATOM 1391 O O . GLY A 1 178 ? -1.043 -12.959 0.651 1.00 93.50 178 GLY A O 1
ATOM 1392 N N . ARG A 1 179 ? -1.013 -15.194 0.482 1.00 94.12 179 ARG A N 1
ATOM 1393 C CA . ARG A 1 179 ? -0.102 -15.174 -0.664 1.00 94.12 179 ARG A CA 1
ATOM 1394 C C . ARG A 1 179 ? -0.793 -14.468 -1.846 1.00 94.12 179 ARG A C 1
ATOM 1396 O O . ARG A 1 179 ? -1.877 -14.915 -2.227 1.00 94.12 179 ARG A O 1
ATOM 1403 N N . PRO A 1 180 ? -0.189 -13.418 -2.428 1.00 91.00 180 PRO A N 1
ATOM 1404 C CA . PRO A 1 180 ? -0.812 -12.654 -3.498 1.00 91.00 180 PRO A CA 1
ATOM 1405 C C . PRO A 1 180 ? -0.944 -13.489 -4.787 1.00 91.00 180 PRO A C 1
ATOM 1407 O O . PRO A 1 180 ? -0.154 -14.420 -4.993 1.00 91.00 180 PRO A O 1
ATOM 1410 N N . PRO A 1 181 ? -1.907 -13.160 -5.670 1.00 89.94 181 PRO A N 1
ATOM 1411 C CA . PRO A 1 181 ? -2.814 -12.011 -5.578 1.00 89.94 181 PRO A CA 1
ATOM 1412 C C . PRO A 1 181 ? -3.976 -12.241 -4.594 1.00 89.94 181 PRO A C 1
ATOM 1414 O O . PRO A 1 181 ? -4.694 -13.236 -4.677 1.00 89.94 181 PRO A O 1
ATOM 1417 N N . ASP A 1 182 ? -4.176 -11.292 -3.680 1.00 90.75 182 ASP A N 1
ATOM 1418 C CA . ASP A 1 182 ? -5.330 -11.192 -2.781 1.00 90.75 182 ASP A CA 1
ATOM 1419 C C . ASP A 1 182 ? -6.111 -9.887 -3.052 1.00 90.75 182 ASP A C 1
ATOM 1421 O O . ASP A 1 182 ? -5.705 -9.075 -3.887 1.00 90.75 182 ASP A O 1
ATOM 1425 N N . GLU A 1 183 ? -7.266 -9.680 -2.406 1.00 93.19 183 GLU A N 1
ATOM 1426 C CA . GLU A 1 183 ? -8.073 -8.466 -2.632 1.00 93.19 183 GLU A CA 1
ATOM 1427 C C . GLU A 1 183 ? -7.280 -7.169 -2.351 1.00 93.19 183 GLU A C 1
ATOM 1429 O O . GLU A 1 183 ? -7.294 -6.282 -3.214 1.00 93.19 183 GLU A O 1
ATOM 1434 N N . PRO A 1 184 ? -6.534 -7.040 -1.229 1.00 90.62 184 PRO A N 1
ATOM 1435 C CA . PRO A 1 184 ? -5.668 -5.885 -1.004 1.00 90.62 184 PRO A CA 1
ATOM 1436 C C . PRO A 1 184 ? -4.631 -5.656 -2.110 1.00 90.62 184 PRO A C 1
ATOM 1438 O O . PRO A 1 184 ? -4.376 -4.504 -2.463 1.00 90.62 184 PRO A O 1
ATOM 1441 N N . ALA A 1 185 ? -4.049 -6.712 -2.688 1.00 90.69 185 ALA A N 1
ATOM 1442 C CA . ALA A 1 185 ? -3.105 -6.568 -3.793 1.00 90.69 185 ALA A CA 1
ATOM 1443 C C . ALA A 1 185 ? -3.764 -6.006 -5.059 1.00 90.69 185 ALA A C 1
ATOM 1445 O O . ALA A 1 185 ? -3.197 -5.124 -5.704 1.00 90.69 185 ALA A O 1
ATOM 1446 N N . ILE A 1 186 ? -4.984 -6.443 -5.384 1.00 92.81 186 ILE A N 1
ATOM 1447 C CA . ILE A 1 186 ? -5.736 -5.901 -6.526 1.00 92.81 186 ILE A CA 1
ATOM 1448 C C . ILE A 1 186 ? -6.120 -4.434 -6.298 1.00 92.81 186 ILE A C 1
ATOM 1450 O O . ILE A 1 186 ? -5.999 -3.617 -7.212 1.00 92.81 186 ILE A O 1
ATOM 1454 N N . LEU A 1 187 ? -6.515 -4.072 -5.074 1.00 89.44 187 LEU A N 1
ATOM 1455 C CA . LEU A 1 187 ? -6.730 -2.671 -4.704 1.00 89.44 187 LEU A CA 1
ATOM 1456 C C . LEU A 1 187 ? -5.449 -1.844 -4.838 1.00 89.44 187 LEU A C 1
ATOM 1458 O O . LEU A 1 187 ? -5.497 -0.732 -5.358 1.00 89.44 187 LEU A O 1
ATOM 1462 N N . GLY A 1 188 ? -4.307 -2.393 -4.418 1.00 86.38 188 GLY A N 1
ATOM 1463 C CA . GLY A 1 188 ? -2.996 -1.769 -4.585 1.00 86.38 188 GLY A CA 1
ATOM 1464 C C . GLY A 1 188 ? -2.673 -1.476 -6.050 1.00 86.38 188 GLY A C 1
ATOM 1465 O O . GLY A 1 188 ? -2.289 -0.354 -6.367 1.00 86.38 188 GLY A O 1
ATOM 1466 N N . VAL A 1 189 ? -2.910 -2.435 -6.954 1.00 88.62 189 VAL A N 1
ATOM 1467 C CA . VAL A 1 189 ? -2.733 -2.234 -8.404 1.00 88.62 189 VAL A CA 1
ATOM 1468 C C . VAL A 1 189 ? -3.612 -1.100 -8.922 1.00 88.62 189 VAL A C 1
ATOM 1470 O O . VAL A 1 189 ? -3.113 -0.219 -9.613 1.00 88.62 189 VAL A O 1
ATOM 1473 N N . ALA A 1 190 ? -4.896 -1.078 -8.560 1.00 88.56 190 ALA A N 1
ATOM 1474 C CA . ALA A 1 190 ? -5.802 -0.021 -9.002 1.00 88.56 190 ALA A CA 1
ATOM 1475 C C . ALA A 1 190 ? -5.402 1.362 -8.455 1.00 88.56 190 ALA A C 1
ATOM 1477 O O . ALA A 1 190 ? -5.478 2.359 -9.168 1.00 88.56 190 ALA A O 1
ATOM 1478 N N . LEU A 1 191 ? -4.957 1.434 -7.197 1.00 83.50 191 LEU A N 1
ATOM 1479 C CA . LEU A 1 191 ? -4.516 2.684 -6.576 1.00 83.50 191 LEU A CA 1
ATOM 1480 C C . LEU A 1 191 ? -3.156 3.156 -7.098 1.00 83.50 191 LEU A C 1
ATOM 1482 O O . LEU A 1 191 ? -2.893 4.358 -7.070 1.00 83.50 191 LEU A O 1
ATOM 1486 N N . ASN A 1 192 ? -2.313 2.259 -7.614 1.00 82.88 192 ASN A N 1
ATOM 1487 C CA . ASN A 1 192 ? -1.048 2.646 -8.234 1.00 82.88 192 ASN A CA 1
ATOM 1488 C C . ASN A 1 192 ? -1.241 3.562 -9.440 1.00 82.88 192 ASN A C 1
ATOM 1490 O O . ASN A 1 192 ? -0.468 4.506 -9.593 1.00 82.88 192 ASN A O 1
ATOM 1494 N N . GLU A 1 193 ? -2.323 3.388 -10.203 1.00 85.75 193 GLU A N 1
ATOM 1495 C CA . GLU A 1 193 ? -2.695 4.286 -11.307 1.00 85.75 193 GLU A CA 1
ATOM 1496 C C . GLU A 1 193 ? -2.867 5.748 -10.856 1.00 85.75 193 GLU A C 1
ATOM 1498 O O . GLU A 1 193 ? -2.693 6.674 -11.644 1.00 85.75 193 GLU A O 1
ATOM 1503 N N . VAL A 1 194 ? -3.158 5.989 -9.571 1.00 81.75 194 VAL A N 1
ATOM 1504 C CA . VAL A 1 194 ? -3.248 7.342 -8.999 1.00 81.75 194 VAL A CA 1
ATOM 1505 C C . VAL A 1 194 ? -1.859 7.944 -8.746 1.00 81.75 194 VAL A C 1
ATOM 1507 O O . VAL A 1 194 ? -1.695 9.165 -8.818 1.00 81.75 194 VAL A O 1
ATOM 1510 N N . PHE A 1 195 ? -0.840 7.123 -8.467 1.00 80.00 195 PHE A N 1
ATOM 1511 C CA . PHE A 1 195 ? 0.529 7.600 -8.228 1.00 80.00 195 PHE A CA 1
ATOM 1512 C C . PHE A 1 195 ? 1.332 7.804 -9.505 1.00 80.00 195 PHE A C 1
ATOM 1514 O O . PHE A 1 195 ? 2.217 8.661 -9.499 1.00 80.00 195 PHE A O 1
ATOM 1521 N N . VAL A 1 196 ? 1.035 7.070 -10.584 1.00 87.25 196 VAL A N 1
ATOM 1522 C CA . VAL A 1 196 ? 1.774 7.191 -11.853 1.00 87.25 196 VAL A CA 1
ATOM 1523 C C . VAL A 1 196 ? 1.833 8.653 -12.333 1.00 87.25 196 VAL A C 1
ATOM 1525 O O . VAL A 1 196 ? 2.945 9.151 -12.521 1.00 87.25 196 VAL A O 1
ATOM 1528 N N . PRO A 1 197 ? 0.725 9.424 -12.397 1.00 88.94 197 PRO A N 1
ATOM 1529 C CA . PRO A 1 197 ? 0.783 10.828 -12.812 1.00 88.94 197 PRO A CA 1
ATOM 1530 C C . PRO A 1 197 ? 1.586 11.726 -11.860 1.00 88.94 197 PRO A C 1
ATOM 1532 O O . PRO A 1 197 ? 2.210 12.699 -12.288 1.00 88.94 197 PRO A O 1
ATOM 1535 N N . LEU A 1 198 ? 1.584 11.424 -10.556 1.00 86.12 198 LEU A N 1
ATOM 1536 C CA . LEU A 1 198 ? 2.365 12.175 -9.568 1.00 86.12 198 LEU A CA 1
ATOM 1537 C C . LEU A 1 198 ? 3.866 11.938 -9.750 1.00 86.12 198 LEU A C 1
ATOM 1539 O O . LEU A 1 198 ? 4.644 12.890 -9.672 1.00 86.12 198 LEU A O 1
ATOM 1543 N N . LEU A 1 199 ? 4.262 10.693 -10.025 1.00 89.56 199 LEU A N 1
ATOM 1544 C CA . LEU A 1 199 ? 5.636 10.348 -10.379 1.00 89.56 199 LEU A CA 1
ATOM 1545 C C . LEU A 1 199 ? 6.042 10.994 -11.702 1.00 89.56 199 LEU A C 1
ATOM 1547 O O . LEU A 1 199 ? 7.078 11.647 -11.745 1.00 89.56 199 LEU A O 1
ATOM 1551 N N . GLN A 1 200 ? 5.209 10.897 -12.738 1.00 94.12 200 GLN A N 1
ATOM 1552 C CA . GLN A 1 200 ? 5.464 11.497 -14.052 1.00 94.12 200 GLN A CA 1
ATOM 1553 C C . GLN A 1 200 ? 5.601 13.020 -13.991 1.00 94.12 200 GLN A C 1
ATOM 1555 O O . GLN A 1 200 ? 6.390 13.608 -14.722 1.00 94.12 200 GLN A O 1
ATOM 1560 N N . LYS A 1 201 ? 4.887 13.692 -13.081 1.00 93.81 201 LYS A N 1
ATOM 1561 C CA . LYS A 1 201 ? 5.066 15.134 -12.868 1.00 93.81 201 LYS A CA 1
ATOM 1562 C C . LYS A 1 201 ? 6.477 15.482 -12.378 1.00 93.81 201 LYS A C 1
ATOM 1564 O O . LYS A 1 201 ? 6.985 16.551 -12.706 1.00 93.81 201 LYS A O 1
ATOM 1569 N N . GLN A 1 202 ? 7.083 14.613 -11.571 1.00 94.31 202 GLN A N 1
ATOM 1570 C CA . GLN A 1 202 ? 8.434 14.799 -11.038 1.00 94.31 202 GLN A CA 1
ATOM 1571 C C . GLN A 1 202 ? 9.521 14.236 -11.969 1.00 94.31 202 GLN A C 1
ATOM 1573 O O . GLN A 1 202 ? 10.624 14.786 -12.026 1.00 94.31 202 GLN A O 1
ATOM 1578 N N . PHE A 1 203 ? 9.203 13.158 -12.679 1.00 96.69 203 PHE A N 1
ATOM 1579 C CA . PHE A 1 203 ? 10.063 12.434 -13.610 1.00 96.69 203 PHE A CA 1
ATOM 1580 C C . PHE A 1 203 ? 9.301 12.210 -14.933 1.00 96.69 203 PHE A C 1
ATOM 1582 O O . PHE A 1 203 ? 8.766 11.119 -15.148 1.00 96.69 203 PHE A O 1
ATOM 1589 N N . PRO A 1 204 ? 9.200 13.232 -15.810 1.00 97.38 204 PRO A N 1
ATOM 1590 C CA . PRO A 1 204 ? 8.471 13.151 -17.088 1.00 97.38 204 PRO A CA 1
ATOM 1591 C C . PRO A 1 204 ? 8.960 12.060 -18.050 1.00 97.38 204 PRO A C 1
ATOM 1593 O O . PRO A 1 204 ? 8.268 11.693 -19.003 1.00 97.38 204 PRO A O 1
ATOM 1596 N N . GLU A 1 205 ? 10.165 11.557 -17.822 1.00 97.44 205 GLU A N 1
ATOM 1597 C CA . GLU A 1 205 ? 10.767 10.431 -18.519 1.00 97.44 205 GLU A CA 1
ATOM 1598 C C . GLU A 1 205 ? 10.110 9.083 -18.184 1.00 97.44 205 GLU A C 1
ATOM 1600 O O . GLU A 1 205 ? 10.242 8.157 -18.977 1.00 97.44 205 GLU A O 1
ATOM 1605 N N . ILE A 1 206 ? 9.388 8.954 -17.063 1.00 98.12 206 ILE A N 1
ATOM 1606 C CA . ILE A 1 206 ? 8.660 7.724 -16.718 1.00 98.12 206 ILE A CA 1
ATOM 1607 C C . ILE A 1 206 ? 7.479 7.542 -17.677 1.00 98.12 206 ILE A C 1
ATOM 1609 O O . ILE A 1 206 ? 6.608 8.407 -17.787 1.00 98.12 206 ILE A O 1
ATOM 1613 N N . VAL A 1 207 ? 7.435 6.395 -18.352 1.00 97.44 207 VAL A N 1
ATOM 1614 C CA . VAL A 1 207 ? 6.344 6.011 -19.254 1.00 97.44 207 VAL A CA 1
ATOM 1615 C C . VAL A 1 207 ? 5.273 5.251 -18.486 1.00 97.44 207 VAL A C 1
ATOM 1617 O O . VAL A 1 207 ? 4.130 5.699 -18.462 1.00 97.44 207 VAL A O 1
ATOM 1620 N N . ASP A 1 208 ? 5.656 4.182 -17.789 1.00 96.88 208 ASP A N 1
ATOM 1621 C CA . ASP A 1 208 ? 4.786 3.440 -16.875 1.00 96.88 208 ASP A CA 1
ATOM 1622 C C . ASP A 1 208 ? 5.547 3.066 -15.591 1.00 96.88 208 ASP A C 1
ATOM 1624 O O . ASP A 1 208 ? 6.780 2.980 -15.559 1.00 96.88 208 ASP A O 1
ATOM 1628 N N . PHE A 1 209 ? 4.799 2.871 -14.508 1.00 96.62 209 PHE A N 1
ATOM 1629 C CA . PHE A 1 209 ? 5.306 2.468 -13.202 1.00 96.62 209 PHE A CA 1
ATOM 1630 C C . PHE A 1 209 ? 4.364 1.424 -12.609 1.00 96.62 209 PHE A C 1
ATOM 1632 O O . PHE A 1 209 ? 3.204 1.710 -12.311 1.00 96.62 209 PHE A O 1
ATOM 1639 N N . TYR A 1 210 ? 4.884 0.220 -12.391 1.00 96.44 210 TYR A N 1
ATOM 1640 C CA . TYR A 1 210 ? 4.090 -0.922 -11.970 1.00 96.44 210 TYR A CA 1
ATOM 1641 C C . TYR A 1 210 ? 4.665 -1.590 -10.722 1.00 96.44 210 TYR A C 1
ATOM 1643 O O . TYR A 1 210 ? 5.863 -1.866 -10.637 1.00 96.44 210 TYR A O 1
ATOM 1651 N N . LEU A 1 211 ? 3.790 -1.878 -9.755 1.00 96.19 211 LEU A N 1
ATOM 1652 C CA . LEU A 1 211 ? 4.098 -2.720 -8.601 1.00 96.19 211 LEU A CA 1
ATOM 1653 C C . LEU A 1 211 ? 3.334 -4.047 -8.747 1.00 96.19 211 LEU A C 1
ATOM 1655 O O . LEU A 1 211 ? 2.120 -4.066 -8.513 1.00 96.19 211 LEU A O 1
ATOM 1659 N N . PRO A 1 212 ? 3.999 -5.145 -9.142 1.00 95.00 212 PRO A N 1
ATOM 1660 C CA . PRO A 1 212 ? 3.344 -6.435 -9.329 1.00 95.00 212 PRO A CA 1
ATOM 1661 C C . PRO A 1 212 ? 2.722 -6.977 -8.026 1.00 95.00 212 PRO A C 1
ATOM 1663 O O . PRO A 1 212 ? 3.403 -6.983 -6.991 1.00 95.00 212 PRO A O 1
ATOM 1666 N N . PRO A 1 213 ? 1.472 -7.494 -8.045 1.00 93.44 213 PRO A N 1
ATOM 1667 C CA . PRO A 1 213 ? 0.834 -8.160 -6.903 1.00 93.44 213 PRO A CA 1
ATOM 1668 C C . PRO A 1 213 ? 1.708 -9.235 -6.257 1.00 93.44 213 PRO A C 1
ATOM 1670 O O . PRO A 1 213 ? 1.887 -9.255 -5.042 1.00 93.44 213 PRO A O 1
ATOM 1673 N N . GLU A 1 214 ? 2.303 -10.100 -7.073 1.00 93.75 214 GLU A N 1
ATOM 1674 C CA . GLU A 1 214 ? 3.214 -11.176 -6.685 1.00 93.75 214 GLU A CA 1
ATOM 1675 C C . GLU A 1 214 ? 4.479 -10.668 -5.975 1.00 93.75 214 GLU A C 1
ATOM 1677 O O . GLU A 1 214 ? 5.087 -11.404 -5.199 1.00 93.75 214 GLU A O 1
ATOM 1682 N N . GLY A 1 215 ? 4.820 -9.387 -6.147 1.00 94.00 215 GLY A N 1
ATOM 1683 C CA . GLY A 1 215 ? 5.818 -8.651 -5.371 1.00 94.00 215 GLY A CA 1
ATOM 1684 C C . GLY A 1 215 ? 5.301 -8.138 -4.021 1.00 94.00 215 GLY A C 1
ATOM 1685 O O . GLY A 1 215 ? 5.850 -7.173 -3.486 1.00 94.00 215 GLY A O 1
ATOM 1686 N N . CYS A 1 216 ? 4.243 -8.744 -3.472 1.00 93.44 216 CYS A N 1
ATOM 1687 C CA . CYS A 1 216 ? 3.573 -8.320 -2.236 1.00 93.44 216 CYS A CA 1
ATOM 1688 C C . CYS A 1 216 ? 3.107 -6.854 -2.305 1.00 93.44 216 CYS A C 1
ATOM 1690 O O . CYS A 1 216 ? 3.247 -6.106 -1.337 1.00 93.44 216 CYS A O 1
ATOM 1692 N N . SER A 1 217 ? 2.621 -6.428 -3.475 1.00 91.06 217 SER A N 1
ATOM 1693 C CA . SER A 1 217 ? 2.078 -5.089 -3.774 1.00 91.06 217 SER A CA 1
ATOM 1694 C C . SER A 1 217 ? 3.051 -3.904 -3.716 1.00 91.06 217 SER A C 1
ATOM 1696 O O . SER A 1 217 ? 2.738 -2.859 -4.278 1.00 91.06 217 SER A O 1
ATOM 1698 N N . TYR A 1 218 ? 4.201 -4.014 -3.039 1.00 92.69 218 TYR A N 1
ATOM 1699 C CA . TYR A 1 218 ? 5.142 -2.894 -2.885 1.00 92.69 218 TYR A CA 1
ATOM 1700 C C . TYR A 1 218 ? 6.627 -3.276 -2.880 1.00 92.69 218 TYR A C 1
ATOM 1702 O O . TYR A 1 218 ? 7.475 -2.386 -2.974 1.00 92.69 218 TYR A O 1
ATOM 1710 N N . ARG A 1 219 ? 6.996 -4.558 -2.729 1.00 95.75 219 ARG A N 1
ATOM 1711 C CA . ARG A 1 219 ? 8.410 -4.942 -2.537 1.00 95.75 219 ARG A CA 1
ATOM 1712 C C . ARG A 1 219 ? 9.222 -4.882 -3.827 1.00 95.75 219 ARG A C 1
ATOM 1714 O O . ARG A 1 219 ? 10.448 -4.787 -3.751 1.00 95.75 219 ARG A O 1
ATOM 1721 N N . MET A 1 220 ? 8.557 -4.899 -4.977 1.00 97.75 220 MET A N 1
ATOM 1722 C CA . MET A 1 220 ? 9.165 -4.781 -6.296 1.00 97.75 220 MET A CA 1
ATOM 1723 C C . MET A 1 220 ? 8.456 -3.706 -7.118 1.00 97.75 220 MET A C 1
ATOM 1725 O O . MET A 1 220 ? 7.233 -3.618 -7.069 1.00 97.75 220 MET A O 1
ATOM 1729 N N . ALA A 1 221 ? 9.230 -2.929 -7.870 1.00 97.88 221 ALA A N 1
ATOM 1730 C CA . ALA A 1 221 ? 8.743 -2.020 -8.895 1.00 97.88 221 ALA A CA 1
ATOM 1731 C C . ALA A 1 221 ? 9.402 -2.331 -10.238 1.00 97.88 221 ALA A C 1
ATOM 1733 O O . ALA A 1 221 ? 10.606 -2.596 -10.299 1.00 97.88 221 ALA A O 1
ATOM 1734 N N . VAL A 1 222 ? 8.618 -2.244 -11.306 1.00 98.56 222 VAL A N 1
ATOM 1735 C CA . VAL A 1 222 ? 9.084 -2.288 -12.690 1.00 98.56 222 VAL A CA 1
ATOM 1736 C C . VAL A 1 222 ? 8.693 -0.971 -13.346 1.00 98.56 222 VAL A C 1
ATOM 1738 O O . VAL A 1 222 ? 7.551 -0.526 -13.229 1.00 98.56 222 VAL A O 1
ATOM 1741 N N . VAL A 1 223 ? 9.658 -0.308 -13.975 1.00 98.50 223 VAL A N 1
ATOM 1742 C CA . VAL A 1 223 ? 9.494 1.055 -14.486 1.00 98.50 223 VAL A CA 1
ATOM 1743 C C . VAL A 1 223 ? 10.050 1.129 -15.894 1.00 98.50 223 VAL A C 1
ATOM 1745 O O . VAL A 1 223 ? 11.184 0.707 -16.128 1.00 98.50 223 VAL A O 1
ATOM 1748 N N . SER A 1 224 ? 9.276 1.682 -16.819 1.00 98.50 224 SER A N 1
ATOM 1749 C CA . SER A 1 224 ? 9.728 1.972 -18.177 1.00 98.50 224 SER A CA 1
ATOM 1750 C C . SER A 1 224 ? 9.990 3.462 -18.310 1.00 98.50 224 SER A C 1
ATOM 1752 O O . SER A 1 224 ? 9.243 4.294 -17.784 1.00 98.50 224 SER A O 1
ATOM 1754 N N . ILE A 1 225 ? 11.089 3.815 -18.975 1.00 98.75 225 ILE A N 1
ATOM 1755 C CA . ILE A 1 225 ? 11.500 5.207 -19.143 1.00 98.75 225 ILE A CA 1
ATOM 1756 C C . ILE A 1 225 ? 11.879 5.525 -20.586 1.00 98.75 225 ILE A C 1
ATOM 1758 O O . ILE A 1 225 ? 12.432 4.698 -21.311 1.00 98.75 225 ILE A O 1
ATOM 1762 N N . ARG A 1 226 ? 11.680 6.786 -20.966 1.00 98.62 226 ARG A N 1
ATOM 1763 C CA . ARG A 1 226 ? 12.371 7.410 -22.094 1.00 98.62 226 ARG A CA 1
ATOM 1764 C C . ARG A 1 226 ? 13.779 7.784 -21.654 1.00 98.62 226 ARG A C 1
ATOM 1766 O O . ARG A 1 226 ? 13.994 8.791 -20.980 1.00 98.62 226 ARG A O 1
ATOM 1773 N N . LYS A 1 227 ? 14.752 6.932 -21.970 1.00 98.50 227 LYS A N 1
ATOM 1774 C CA . LYS A 1 227 ? 16.158 7.184 -21.640 1.00 98.50 227 LYS A CA 1
ATOM 1775 C C . LYS A 1 227 ? 16.708 8.329 -22.498 1.00 98.50 227 LYS A C 1
ATOM 1777 O O . LYS A 1 227 ? 16.617 8.281 -23.717 1.00 98.50 227 LYS A O 1
ATOM 1782 N N . GLU A 1 228 ? 17.312 9.332 -21.860 1.00 98.00 228 GLU A N 1
ATOM 1783 C CA . GLU A 1 228 ? 17.831 10.528 -22.542 1.00 98.00 228 GLU A CA 1
ATOM 1784 C C . GLU A 1 228 ? 19.359 10.660 -22.451 1.00 98.00 228 GLU A C 1
ATOM 1786 O O . GLU A 1 228 ? 19.953 11.445 -23.187 1.00 98.00 228 GLU A O 1
ATOM 1791 N N . TYR A 1 229 ? 20.013 9.922 -21.545 1.00 98.00 229 TYR A N 1
ATOM 1792 C CA . TYR A 1 229 ? 21.463 9.993 -21.348 1.00 98.00 229 TYR A CA 1
ATOM 1793 C C . TYR A 1 229 ? 22.040 8.763 -20.611 1.00 98.00 229 TYR A C 1
ATOM 1795 O O . TYR A 1 229 ? 21.309 8.053 -19.907 1.00 98.00 229 TYR A O 1
ATOM 1803 N N . PRO A 1 230 ? 23.360 8.509 -20.718 1.00 98.19 230 PRO A N 1
ATOM 1804 C CA . PRO A 1 230 ? 24.063 7.500 -19.923 1.00 98.19 230 PRO A CA 1
ATOM 1805 C C . PRO A 1 230 ? 23.851 7.658 -18.409 1.00 98.19 230 PRO A C 1
ATOM 1807 O O . PRO A 1 230 ? 24.011 8.742 -17.850 1.00 98.19 230 PRO A O 1
ATOM 1810 N N . GLY A 1 231 ? 23.503 6.571 -17.720 1.00 97.56 231 GLY A N 1
ATOM 1811 C CA . GLY A 1 231 ? 23.250 6.541 -16.278 1.00 97.56 231 GLY A CA 1
ATOM 1812 C C . GLY A 1 231 ? 21.858 7.021 -15.850 1.00 97.56 231 GLY A C 1
ATOM 1813 O O . GLY A 1 231 ? 21.600 7.083 -14.644 1.00 97.56 231 GLY A O 1
ATOM 1814 N N . HIS A 1 232 ? 20.949 7.331 -16.787 1.00 98.56 232 HIS A N 1
ATOM 1815 C CA . HIS A 1 232 ? 19.611 7.856 -16.474 1.00 98.56 232 HIS A CA 1
ATOM 1816 C C . HIS A 1 232 ? 18.815 6.945 -15.526 1.00 98.56 232 HIS A C 1
ATOM 1818 O O . HIS A 1 232 ? 18.207 7.430 -14.571 1.00 98.56 232 HIS A O 1
ATOM 1824 N N . ALA A 1 233 ? 18.904 5.623 -15.707 1.00 98.56 233 ALA A N 1
ATOM 1825 C CA . ALA A 1 233 ? 18.214 4.647 -14.867 1.00 98.56 233 ALA A CA 1
ATOM 1826 C C . ALA A 1 233 ? 18.544 4.802 -13.370 1.00 98.56 233 ALA A C 1
ATOM 1828 O O . ALA A 1 233 ? 17.656 4.702 -12.524 1.00 98.56 233 ALA A O 1
ATOM 1829 N N . LYS A 1 234 ? 19.794 5.140 -13.023 1.00 98.25 234 LYS A N 1
ATOM 1830 C CA . LYS A 1 234 ? 20.214 5.328 -11.622 1.00 98.25 234 LYS A CA 1
ATOM 1831 C C . LYS A 1 234 ? 19.525 6.522 -10.963 1.00 98.25 234 LYS A C 1
ATOM 1833 O O . LYS A 1 234 ? 19.166 6.441 -9.790 1.00 98.25 234 LYS A O 1
ATOM 1838 N N . ARG A 1 235 ? 19.304 7.614 -11.708 1.00 98.19 235 ARG A N 1
ATOM 1839 C CA . ARG A 1 235 ? 18.538 8.776 -11.217 1.00 98.19 235 ARG A CA 1
ATOM 1840 C C . ARG A 1 235 ? 17.113 8.360 -10.858 1.00 98.19 235 ARG A C 1
ATOM 1842 O O . ARG A 1 235 ? 16.626 8.750 -9.802 1.00 98.19 235 ARG A O 1
ATOM 1849 N N . ILE A 1 236 ? 16.486 7.541 -11.701 1.00 98.25 236 ILE A N 1
ATOM 1850 C CA . ILE A 1 236 ? 15.118 7.058 -11.488 1.00 98.25 236 ILE A CA 1
ATOM 1851 C C . ILE A 1 236 ? 15.040 6.120 -10.284 1.00 98.25 236 ILE A C 1
ATOM 1853 O O . ILE A 1 236 ? 14.198 6.335 -9.417 1.00 98.25 236 ILE A O 1
ATOM 1857 N N . MET A 1 237 ? 15.965 5.163 -10.152 1.00 98.25 237 MET A N 1
ATOM 1858 C CA . MET A 1 237 ? 16.041 4.275 -8.980 1.00 98.25 237 MET A CA 1
ATOM 1859 C C . MET A 1 237 ? 16.118 5.066 -7.664 1.00 98.25 237 MET A C 1
ATOM 1861 O O . MET A 1 237 ? 15.320 4.851 -6.751 1.00 98.25 237 MET A O 1
ATOM 1865 N N . LEU A 1 238 ? 17.047 6.026 -7.579 1.00 97.50 238 LEU A N 1
ATOM 1866 C CA . LEU A 1 238 ? 17.214 6.873 -6.395 1.00 97.50 238 LEU A CA 1
ATOM 1867 C C . LEU A 1 238 ? 15.998 7.777 -6.154 1.00 97.50 238 LEU A C 1
ATOM 1869 O O . LEU A 1 238 ? 15.620 8.008 -5.004 1.00 97.50 238 LEU A O 1
ATOM 1873 N N . GLY A 1 239 ? 15.372 8.269 -7.225 1.00 96.25 239 GLY A N 1
ATOM 1874 C CA . GLY A 1 239 ? 14.141 9.051 -7.165 1.00 96.25 239 GLY A CA 1
ATOM 1875 C C . GLY A 1 239 ? 12.989 8.263 -6.548 1.00 96.25 239 GLY A C 1
ATOM 1876 O O . GLY A 1 239 ? 12.365 8.736 -5.602 1.00 96.25 239 GLY A O 1
ATOM 1877 N N . ILE A 1 240 ? 12.756 7.033 -7.007 1.00 95.25 240 ILE A N 1
ATOM 1878 C CA . ILE A 1 240 ? 11.689 6.163 -6.489 1.00 95.25 240 ILE A CA 1
ATOM 1879 C C . ILE A 1 240 ? 11.891 5.872 -4.998 1.00 95.25 240 ILE A C 1
ATOM 1881 O O . ILE A 1 240 ? 10.948 5.997 -4.221 1.00 95.25 240 ILE A O 1
ATOM 1885 N N . TRP A 1 241 ? 13.118 5.560 -4.570 1.00 95.75 241 TRP A N 1
ATOM 1886 C CA . TRP A 1 241 ? 13.404 5.276 -3.158 1.00 95.75 241 TRP A CA 1
ATOM 1887 C C . TRP A 1 241 ? 13.322 6.490 -2.224 1.00 95.75 241 TRP A C 1
ATOM 1889 O O . TRP A 1 241 ? 13.308 6.302 -1.006 1.00 95.75 241 TRP A O 1
ATOM 1899 N N . SER A 1 242 ? 13.289 7.717 -2.753 1.00 92.06 242 SER A N 1
ATOM 1900 C CA . SER A 1 242 ? 13.364 8.942 -1.942 1.00 92.06 242 SER A CA 1
ATOM 1901 C C . SER A 1 242 ? 12.151 9.867 -2.050 1.00 92.06 242 SER A C 1
ATOM 1903 O O . SER A 1 242 ? 11.865 10.585 -1.093 1.00 92.06 242 SER A O 1
ATOM 1905 N N . PHE A 1 243 ? 11.433 9.869 -3.175 1.00 88.88 243 PHE A N 1
ATOM 1906 C CA . PHE A 1 243 ? 10.420 10.885 -3.457 1.00 88.88 243 PHE A CA 1
ATOM 1907 C C . PHE A 1 243 ? 9.102 10.651 -2.706 1.00 88.88 243 PHE A C 1
ATOM 1909 O O . PHE A 1 243 ? 8.629 11.541 -1.999 1.00 88.88 243 PHE A O 1
ATOM 1916 N N . LEU A 1 244 ? 8.514 9.456 -2.827 1.00 83.81 244 LEU A N 1
ATOM 1917 C CA . LEU A 1 244 ? 7.241 9.109 -2.187 1.00 83.81 244 LEU A CA 1
ATOM 1918 C C . LEU A 1 244 ? 7.450 8.084 -1.074 1.00 83.81 244 LEU A C 1
ATOM 1920 O O . LEU A 1 244 ? 8.079 7.044 -1.268 1.00 83.81 244 LEU A O 1
ATOM 1924 N N . ARG A 1 245 ? 6.861 8.351 0.099 1.00 81.75 245 ARG A N 1
ATOM 1925 C CA . ARG A 1 245 ? 6.984 7.484 1.285 1.00 81.75 245 ARG A CA 1
ATOM 1926 C C . ARG A 1 245 ? 6.488 6.058 1.038 1.00 81.75 245 ARG A C 1
ATOM 1928 O O . ARG A 1 245 ? 6.999 5.117 1.633 1.00 81.75 245 ARG A O 1
ATOM 1935 N N . GLN A 1 246 ? 5.518 5.910 0.144 1.00 82.88 246 GLN A N 1
ATOM 1936 C CA . GLN A 1 246 ? 4.882 4.657 -0.250 1.00 82.88 246 GLN A CA 1
ATOM 1937 C C . GLN A 1 246 ? 5.875 3.664 -0.871 1.00 82.88 246 GLN A C 1
ATOM 1939 O O . GLN A 1 246 ? 5.701 2.461 -0.709 1.00 82.88 246 GLN A O 1
ATOM 1944 N N . PHE A 1 247 ? 6.932 4.154 -1.528 1.00 88.31 247 PHE A N 1
ATOM 1945 C CA . PHE A 1 247 ? 7.914 3.325 -2.241 1.00 88.31 247 PHE A CA 1
ATOM 1946 C C . PHE A 1 247 ? 9.245 3.184 -1.484 1.00 88.31 247 PHE A C 1
ATOM 1948 O O . PHE A 1 247 ? 10.163 2.502 -1.936 1.00 88.31 247 PHE A O 1
ATOM 1955 N N . MET A 1 248 ? 9.360 3.774 -0.285 1.00 88.00 248 MET A N 1
ATOM 1956 C CA . MET A 1 248 ? 10.589 3.729 0.522 1.00 88.00 248 MET A CA 1
ATOM 1957 C C . MET A 1 248 ? 11.005 2.309 0.932 1.00 88.00 248 MET A C 1
ATOM 1959 O O . MET A 1 248 ? 12.187 2.066 1.181 1.00 88.00 248 MET A O 1
ATOM 1963 N N . TYR A 1 249 ? 10.055 1.373 1.015 1.00 92.69 249 TYR A N 1
ATOM 1964 C CA . TYR A 1 249 ? 10.312 -0.029 1.363 1.00 92.69 249 TYR A CA 1
ATOM 1965 C C . TYR A 1 249 ? 10.410 -0.959 0.147 1.00 92.69 249 TYR A C 1
ATOM 1967 O O . TYR A 1 249 ? 10.661 -2.151 0.321 1.00 92.69 249 TYR A O 1
ATOM 1975 N N . THR A 1 250 ? 10.271 -0.441 -1.078 1.00 96.44 250 THR A N 1
ATOM 1976 C CA . THR A 1 250 ? 10.473 -1.220 -2.304 1.00 96.44 250 THR A CA 1
ATOM 1977 C C . THR A 1 250 ? 11.931 -1.663 -2.395 1.00 96.44 250 THR A C 1
ATOM 1979 O O . THR A 1 250 ? 12.843 -0.841 -2.484 1.00 96.44 250 THR A O 1
ATOM 1982 N N . LYS A 1 251 ? 12.163 -2.976 -2.340 1.00 97.81 251 LYS A N 1
ATOM 1983 C CA . LYS A 1 251 ? 13.500 -3.581 -2.301 1.00 97.81 251 LYS A CA 1
ATOM 1984 C C . LYS A 1 251 ? 14.111 -3.755 -3.678 1.00 97.81 251 LYS A C 1
ATOM 1986 O O . LYS A 1 251 ? 15.319 -3.597 -3.824 1.00 97.81 251 LYS A O 1
ATOM 1991 N N . PHE A 1 252 ? 13.278 -4.094 -4.652 1.00 98.69 252 PHE A N 1
ATOM 1992 C CA . PHE A 1 252 ? 13.693 -4.417 -6.007 1.00 98.69 252 PHE A CA 1
ATOM 1993 C C . PHE A 1 252 ? 13.127 -3.374 -6.959 1.00 98.69 252 PHE A C 1
ATOM 1995 O O . PHE A 1 252 ? 11.918 -3.163 -6.987 1.00 98.69 252 PHE A O 1
ATOM 2002 N N . ILE A 1 253 ? 13.985 -2.728 -7.739 1.00 98.75 253 ILE A N 1
ATOM 2003 C CA . ILE A 1 253 ? 13.558 -1.845 -8.825 1.00 98.75 253 ILE A CA 1
ATOM 2004 C C . ILE A 1 253 ? 14.169 -2.359 -10.117 1.00 98.75 253 ILE A C 1
ATOM 2006 O O . ILE A 1 253 ? 15.382 -2.526 -10.187 1.00 98.75 253 ILE A O 1
ATOM 2010 N N . ILE A 1 254 ? 13.349 -2.575 -11.139 1.00 98.88 254 ILE A N 1
ATOM 2011 C CA . ILE A 1 254 ? 13.798 -2.871 -12.499 1.00 98.88 254 ILE A CA 1
ATOM 2012 C C . ILE A 1 254 ? 13.469 -1.651 -13.357 1.00 98.88 254 ILE A C 1
ATOM 2014 O O . ILE A 1 254 ? 12.315 -1.230 -13.410 1.00 98.88 254 ILE A O 1
ATOM 2018 N N . ILE A 1 255 ? 14.479 -1.073 -14.005 1.00 98.88 255 ILE A N 1
ATOM 2019 C CA . ILE A 1 255 ? 14.303 0.024 -14.961 1.00 98.88 255 ILE A CA 1
ATOM 2020 C C . ILE A 1 255 ? 14.489 -0.526 -16.372 1.00 98.88 255 ILE A C 1
ATOM 2022 O O . ILE A 1 255 ? 15.487 -1.182 -16.648 1.00 98.88 255 ILE A O 1
ATOM 2026 N N . THR A 1 256 ? 13.543 -0.237 -17.253 1.00 98.88 256 THR A N 1
ATOM 2027 C CA . THR A 1 256 ? 13.469 -0.695 -18.647 1.00 98.88 256 THR A CA 1
ATOM 2028 C C . THR A 1 256 ? 13.254 0.504 -19.572 1.00 98.88 256 THR A C 1
ATOM 2030 O O . THR A 1 256 ? 12.965 1.606 -19.098 1.00 98.88 256 THR A O 1
ATOM 2033 N N . ASP A 1 257 ? 13.441 0.333 -20.879 1.00 98.62 257 ASP A N 1
ATOM 2034 C CA . ASP A 1 257 ? 13.077 1.371 -21.852 1.00 98.62 257 ASP A CA 1
ATOM 2035 C C . ASP A 1 257 ? 11.563 1.356 -22.133 1.00 98.62 257 ASP A C 1
ATOM 2037 O O . ASP A 1 257 ? 10.846 0.444 -21.728 1.00 98.62 257 ASP A O 1
ATOM 2041 N N . GLU A 1 258 ? 11.068 2.371 -22.841 1.00 97.56 258 GLU A N 1
ATOM 2042 C CA . GLU A 1 258 ? 9.644 2.524 -23.178 1.00 97.56 258 GLU A CA 1
ATOM 2043 C C . GLU A 1 258 ? 9.060 1.441 -24.101 1.00 97.56 258 GLU A C 1
ATOM 2045 O O . GLU A 1 258 ? 7.843 1.361 -24.237 1.00 97.56 258 GLU A O 1
ATOM 2050 N N . ASP A 1 259 ? 9.900 0.609 -24.725 1.00 96.62 259 ASP A N 1
ATOM 2051 C CA . ASP A 1 259 ? 9.472 -0.499 -25.588 1.00 96.62 259 ASP A CA 1
ATOM 2052 C C . ASP A 1 259 ? 9.124 -1.783 -24.818 1.00 96.62 259 ASP A C 1
ATOM 2054 O O . ASP A 1 259 ? 8.758 -2.781 -25.434 1.00 96.62 259 ASP A O 1
ATOM 2058 N N . VAL A 1 260 ? 9.252 -1.767 -23.489 1.00 98.06 260 VAL A N 1
ATOM 2059 C CA . VAL A 1 260 ? 8.972 -2.904 -22.607 1.00 98.06 260 VAL A CA 1
ATOM 2060 C C . VAL A 1 260 ? 7.641 -2.682 -21.893 1.00 98.06 260 VAL A C 1
ATOM 2062 O O . VAL A 1 260 ? 7.485 -1.708 -21.150 1.00 98.06 260 VAL A O 1
ATOM 2065 N N . ASP A 1 261 ? 6.696 -3.613 -22.058 1.00 97.50 261 ASP A N 1
ATOM 2066 C CA . ASP A 1 261 ? 5.499 -3.645 -21.217 1.00 97.50 261 ASP A CA 1
ATOM 2067 C C . ASP A 1 261 ? 5.872 -4.115 -19.804 1.00 97.50 261 ASP A C 1
ATOM 2069 O O . ASP A 1 261 ? 6.118 -5.295 -19.549 1.00 97.50 261 ASP A O 1
ATOM 2073 N N . VAL A 1 262 ? 5.891 -3.177 -18.855 1.00 97.31 262 VAL A N 1
ATOM 2074 C CA . VAL A 1 262 ? 6.266 -3.432 -17.454 1.00 97.31 262 VAL A CA 1
ATOM 2075 C C . VAL A 1 262 ? 5.284 -4.335 -16.706 1.00 97.31 262 VAL A C 1
ATOM 2077 O O . VAL A 1 262 ? 5.585 -4.768 -15.593 1.00 97.31 262 VAL A O 1
ATOM 2080 N N . ARG A 1 263 ? 4.119 -4.621 -17.298 1.00 96.00 263 ARG A N 1
ATOM 2081 C CA . ARG A 1 263 ? 3.070 -5.495 -16.752 1.00 96.00 263 ARG A CA 1
ATOM 2082 C C . ARG A 1 263 ? 3.117 -6.903 -17.361 1.00 96.00 263 ARG A C 1
ATOM 2084 O O . ARG A 1 263 ? 2.358 -7.770 -16.931 1.00 96.00 263 ARG A O 1
ATOM 2091 N N . SER A 1 264 ? 4.020 -7.135 -18.317 1.00 96.62 264 SER A N 1
ATOM 2092 C CA . SER A 1 264 ? 4.301 -8.418 -18.964 1.00 96.62 264 SER A CA 1
ATOM 2093 C C . SER A 1 264 ? 5.644 -8.961 -18.474 1.00 96.62 264 SER A C 1
ATOM 2095 O O . SER A 1 264 ? 6.706 -8.417 -18.783 1.00 96.62 264 SER A O 1
ATOM 2097 N N . TRP A 1 265 ? 5.636 -10.058 -17.710 1.00 97.50 265 TRP A N 1
ATOM 2098 C CA . TRP A 1 265 ? 6.897 -10.657 -17.255 1.00 97.50 265 TRP A CA 1
ATOM 2099 C C . TRP A 1 265 ? 7.740 -11.179 -18.407 1.00 97.50 265 TRP A C 1
ATOM 2101 O O . TRP A 1 265 ? 8.964 -11.161 -18.314 1.00 97.50 265 TRP A O 1
ATOM 2111 N N . GLU A 1 266 ? 7.112 -11.631 -19.488 1.00 97.62 266 GLU A N 1
ATOM 2112 C CA . GLU A 1 266 ? 7.802 -12.055 -20.696 1.00 97.62 266 GLU A CA 1
ATOM 2113 C C . GLU A 1 266 ? 8.692 -10.932 -21.248 1.00 97.62 266 GLU A C 1
ATOM 2115 O O . GLU A 1 266 ? 9.872 -11.169 -21.521 1.00 97.62 266 GLU A O 1
ATOM 2120 N N . ASP A 1 267 ? 8.168 -9.706 -21.315 1.00 97.94 267 ASP A N 1
ATOM 2121 C CA . ASP A 1 267 ? 8.897 -8.534 -21.809 1.00 97.94 267 ASP A CA 1
ATOM 2122 C C . ASP A 1 267 ? 9.968 -8.080 -20.809 1.00 97.94 267 ASP A C 1
ATOM 2124 O O . ASP A 1 267 ? 11.119 -7.834 -21.183 1.00 97.94 267 ASP A O 1
ATOM 2128 N N . VAL A 1 268 ? 9.627 -8.022 -19.518 1.00 98.56 268 VAL A N 1
ATOM 2129 C CA . VAL A 1 268 ? 10.556 -7.597 -18.458 1.00 98.56 268 VAL A CA 1
ATOM 2130 C C . VAL A 1 268 ? 11.748 -8.547 -18.351 1.00 98.56 268 VAL A C 1
ATOM 2132 O O . VAL A 1 268 ? 12.899 -8.107 -18.306 1.00 98.56 268 VAL A O 1
ATOM 2135 N N . ILE A 1 269 ? 11.504 -9.860 -18.355 1.00 98.69 269 ILE A N 1
ATOM 2136 C CA . ILE A 1 269 ? 12.567 -10.869 -18.308 1.00 98.69 269 ILE A CA 1
ATOM 2137 C C . ILE A 1 269 ? 13.396 -10.843 -19.594 1.00 98.69 269 ILE A C 1
ATOM 2139 O O . ILE A 1 269 ? 14.623 -10.977 -19.524 1.00 98.69 269 ILE A O 1
ATOM 2143 N N . TRP A 1 270 ? 12.780 -10.624 -20.759 1.00 98.50 270 TRP A N 1
ATOM 2144 C CA . TRP A 1 270 ? 13.518 -10.430 -22.007 1.00 98.50 270 TRP A CA 1
ATOM 2145 C C . TRP A 1 270 ? 14.466 -9.227 -21.922 1.00 98.50 270 TRP A C 1
ATOM 2147 O O . TRP A 1 270 ? 15.655 -9.368 -22.218 1.00 98.50 270 TRP A O 1
ATOM 2157 N N . ALA A 1 271 ? 13.994 -8.075 -21.442 1.00 98.62 271 ALA A N 1
ATOM 2158 C CA . ALA A 1 271 ? 14.828 -6.889 -21.263 1.00 98.62 271 ALA A CA 1
ATOM 2159 C C . ALA A 1 271 ? 15.988 -7.159 -20.292 1.00 98.62 271 ALA A C 1
ATOM 2161 O O . ALA A 1 271 ? 17.149 -6.916 -20.626 1.00 98.62 271 ALA A O 1
ATOM 2162 N N . MET A 1 272 ? 15.706 -7.749 -19.126 1.00 98.62 272 MET A N 1
ATOM 2163 C CA . MET A 1 272 ? 16.736 -8.084 -18.137 1.00 98.62 272 MET A CA 1
ATOM 2164 C C . MET A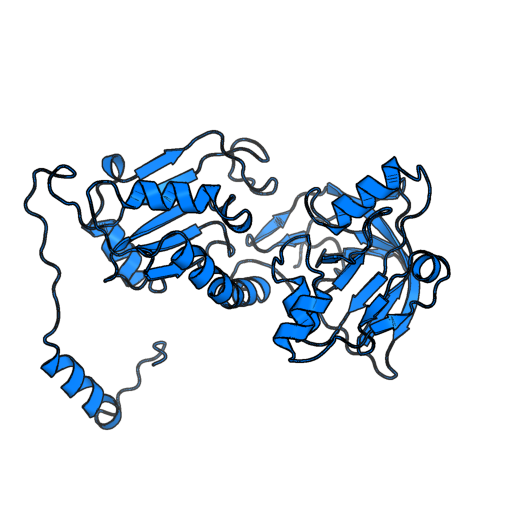 1 272 ? 17.801 -9.030 -18.699 1.00 98.62 272 MET A C 1
ATOM 2166 O O . MET A 1 272 ? 18.992 -8.817 -18.500 1.00 98.62 272 MET A O 1
ATOM 2170 N N . THR A 1 273 ? 17.398 -10.078 -19.414 1.00 98.56 273 THR A N 1
ATOM 2171 C CA . THR A 1 273 ? 18.327 -11.120 -19.884 1.00 98.56 273 THR A CA 1
ATOM 2172 C C . THR A 1 273 ? 19.107 -10.739 -21.140 1.00 98.56 273 THR A C 1
ATOM 2174 O O . THR A 1 273 ? 20.113 -11.380 -21.442 1.00 98.56 273 THR A O 1
ATOM 2177 N N . THR A 1 274 ? 18.687 -9.696 -21.862 1.00 98.50 274 THR A N 1
ATOM 2178 C CA . THR A 1 274 ? 19.335 -9.261 -23.111 1.00 98.50 274 THR A CA 1
ATOM 2179 C C . THR A 1 274 ? 20.059 -7.921 -22.998 1.00 98.50 274 THR A C 1
ATOM 2181 O O . THR A 1 274 ? 21.020 -7.695 -23.735 1.00 98.50 274 THR A O 1
ATOM 2184 N N . ARG A 1 275 ? 19.649 -7.043 -22.070 1.00 98.50 275 ARG A N 1
ATOM 2185 C CA . ARG A 1 275 ? 20.173 -5.671 -21.937 1.00 98.50 275 ARG A CA 1
ATOM 2186 C C . ARG A 1 275 ? 21.043 -5.454 -20.699 1.00 98.50 275 ARG A C 1
ATOM 2188 O O . ARG A 1 275 ? 21.586 -4.360 -20.532 1.00 98.50 275 ARG A O 1
ATOM 2195 N N . MET A 1 276 ? 21.198 -6.462 -19.838 1.00 98.50 276 MET A N 1
ATOM 2196 C CA . MET A 1 276 ? 21.967 -6.346 -18.595 1.00 98.50 276 MET A CA 1
ATOM 2197 C C . MET A 1 276 ? 23.230 -7.203 -18.574 1.00 98.50 276 MET A C 1
ATOM 2199 O O . MET A 1 276 ? 23.200 -8.396 -18.867 1.00 98.50 276 MET A O 1
ATOM 2203 N N . ASP A 1 277 ? 24.320 -6.608 -18.097 1.00 98.56 277 ASP A N 1
ATOM 2204 C CA . ASP A 1 277 ? 25.386 -7.330 -17.406 1.00 98.56 277 ASP A CA 1
ATOM 2205 C C . ASP A 1 277 ? 25.113 -7.278 -15.890 1.00 98.56 277 ASP A C 1
ATOM 2207 O O . ASP A 1 277 ? 25.071 -6.182 -15.321 1.00 98.56 277 ASP A O 1
ATOM 2211 N N . PRO A 1 278 ? 24.945 -8.422 -15.197 1.00 98.06 278 PRO A N 1
ATOM 2212 C CA . PRO A 1 278 ? 24.497 -8.427 -13.805 1.00 98.06 278 PRO A CA 1
ATOM 2213 C C . PRO A 1 278 ? 25.369 -7.616 -12.843 1.00 98.06 278 PRO A C 1
ATOM 2215 O O . PRO A 1 278 ? 24.844 -7.031 -11.898 1.00 98.06 278 PRO A O 1
ATOM 2218 N N . ARG A 1 279 ? 26.692 -7.573 -13.047 1.00 97.81 279 ARG A N 1
ATOM 2219 C CA . ARG A 1 279 ? 27.605 -6.882 -12.127 1.00 97.81 279 ARG A CA 1
ATOM 2220 C C . ARG A 1 279 ? 27.668 -5.387 -12.410 1.00 97.81 279 ARG A C 1
ATOM 2222 O O . ARG A 1 279 ? 27.723 -4.604 -11.465 1.00 97.81 279 ARG A O 1
ATOM 2229 N N . ARG A 1 280 ? 27.703 -4.998 -13.684 1.00 98.19 280 ARG A N 1
ATOM 2230 C CA . ARG A 1 280 ? 27.772 -3.595 -14.108 1.00 98.19 280 ARG A CA 1
ATOM 2231 C C . ARG A 1 280 ? 26.452 -2.863 -13.866 1.00 98.19 280 ARG A C 1
ATOM 2233 O O . ARG A 1 280 ? 26.472 -1.706 -13.447 1.00 98.19 280 ARG A O 1
ATOM 2240 N N . ASP A 1 281 ? 25.333 -3.544 -14.107 1.00 98.69 281 ASP A N 1
ATOM 2241 C CA . ASP A 1 281 ? 24.014 -2.915 -14.239 1.00 98.69 281 ASP A CA 1
ATOM 2242 C C . ASP A 1 281 ? 23.115 -3.109 -13.007 1.00 98.69 281 ASP A C 1
ATOM 2244 O O . ASP A 1 281 ? 21.970 -2.658 -12.994 1.00 98.69 281 ASP A O 1
ATOM 2248 N N . SER A 1 282 ? 23.639 -3.734 -11.948 1.00 98.50 282 SER A N 1
ATOM 2249 C CA . SER A 1 282 ? 22.976 -3.805 -10.643 1.00 98.50 282 SER A CA 1
ATOM 2250 C C . SER A 1 282 ? 23.551 -2.772 -9.675 1.00 98.50 282 SER A C 1
ATOM 2252 O O . SER A 1 282 ? 24.763 -2.680 -9.475 1.00 98.50 282 SER A O 1
ATOM 2254 N N . VAL A 1 283 ? 22.673 -2.015 -9.023 1.00 98.38 283 VAL A N 1
ATOM 2255 C CA . VAL A 1 283 ? 23.007 -1.039 -7.983 1.00 98.38 283 VAL A CA 1
ATOM 2256 C C . VAL A 1 283 ? 22.511 -1.563 -6.647 1.00 98.38 283 VAL A C 1
ATOM 2258 O O . VAL A 1 283 ? 21.307 -1.634 -6.422 1.00 98.38 283 VAL A O 1
ATOM 2261 N N . PHE A 1 284 ? 23.436 -1.891 -5.750 1.00 98.19 284 PHE A N 1
ATOM 2262 C CA . PHE A 1 284 ? 23.121 -2.288 -4.381 1.00 98.19 284 PHE A CA 1
ATOM 2263 C C . PHE A 1 284 ? 23.302 -1.101 -3.434 1.00 98.19 284 PHE A C 1
ATOM 2265 O O . PHE A 1 284 ? 24.314 -0.401 -3.499 1.00 98.19 284 PHE A O 1
ATOM 2272 N N . ILE A 1 285 ? 22.323 -0.881 -2.556 1.00 97.81 285 ILE A N 1
ATOM 2273 C CA . ILE A 1 285 ? 22.418 0.080 -1.453 1.00 97.81 285 ILE A CA 1
ATOM 2274 C C . ILE A 1 285 ? 22.139 -0.671 -0.159 1.00 97.81 285 ILE A C 1
ATOM 2276 O O . ILE A 1 285 ? 21.036 -1.180 0.046 1.00 97.81 285 ILE A O 1
ATOM 2280 N N . ASP A 1 286 ? 23.139 -0.725 0.710 1.00 97.44 286 ASP A N 1
ATOM 2281 C CA . ASP A 1 286 ? 23.049 -1.391 2.006 1.00 97.44 286 ASP A CA 1
ATOM 2282 C C . ASP A 1 286 ? 22.517 -0.452 3.095 1.00 97.44 286 ASP A C 1
ATOM 2284 O O . ASP A 1 286 ? 22.522 0.771 2.953 1.00 97.44 286 ASP A O 1
ATOM 2288 N N . ASN A 1 287 ? 22.092 -1.035 4.220 1.00 96.31 287 ASN A N 1
ATOM 2289 C CA . ASN A 1 287 ? 21.691 -0.317 5.437 1.00 96.31 287 ASN A CA 1
ATOM 2290 C C . ASN A 1 287 ? 20.582 0.726 5.216 1.00 96.31 287 ASN A C 1
ATOM 2292 O O . ASN A 1 287 ? 20.596 1.821 5.777 1.00 96.31 287 ASN A O 1
ATOM 2296 N N . THR A 1 288 ? 19.601 0.375 4.394 1.00 95.94 288 THR A N 1
ATOM 2297 C CA . THR A 1 288 ? 18.419 1.190 4.116 1.00 95.94 288 THR A CA 1
ATOM 2298 C C . THR A 1 288 ? 17.234 0.782 5.001 1.00 95.94 288 THR A C 1
ATOM 2300 O O . THR A 1 288 ? 17.159 -0.377 5.421 1.00 95.94 288 THR A O 1
ATOM 2303 N N . PRO A 1 289 ? 16.259 1.681 5.239 1.00 92.81 289 PRO A N 1
ATOM 2304 C CA . PRO A 1 289 ? 15.021 1.328 5.932 1.00 92.81 289 PRO A CA 1
ATOM 2305 C C . PRO A 1 289 ? 14.223 0.268 5.165 1.00 92.81 289 PRO A C 1
ATOM 2307 O O . PRO A 1 289 ? 13.971 0.433 3.970 1.00 92.81 289 PRO A O 1
ATOM 2310 N N . ILE A 1 290 ? 13.795 -0.787 5.850 1.00 91.31 290 ILE A N 1
ATOM 2311 C CA . ILE A 1 290 ? 12.965 -1.879 5.321 1.00 91.31 290 ILE A CA 1
ATOM 2312 C C . ILE A 1 290 ? 11.755 -2.071 6.244 1.00 91.31 290 ILE A C 1
ATOM 2314 O O . ILE A 1 290 ? 11.776 -1.624 7.390 1.00 91.31 290 ILE A O 1
ATOM 2318 N N . ASP A 1 291 ? 10.689 -2.700 5.746 1.00 87.56 291 ASP A N 1
ATOM 2319 C CA . ASP A 1 291 ? 9.567 -3.119 6.588 1.00 87.56 291 ASP A CA 1
ATOM 2320 C C . ASP A 1 291 ? 10.078 -3.977 7.760 1.00 87.56 291 ASP A C 1
ATOM 2322 O O . ASP A 1 291 ? 10.828 -4.934 7.572 1.00 87.56 291 ASP A O 1
ATOM 2326 N N . TYR A 1 292 ? 9.679 -3.621 8.980 1.00 83.50 292 TYR A N 1
ATOM 2327 C CA . TYR A 1 292 ? 10.065 -4.333 10.196 1.00 83.50 292 TYR A CA 1
ATOM 2328 C C . TYR A 1 292 ? 9.629 -5.807 10.173 1.00 83.50 292 TYR A C 1
ATOM 2330 O O . TYR A 1 292 ? 10.320 -6.651 10.735 1.00 83.50 292 TYR A O 1
ATOM 2338 N N . LEU A 1 293 ? 8.530 -6.123 9.475 1.00 83.81 293 LEU A N 1
ATOM 2339 C CA . LEU A 1 293 ? 8.000 -7.485 9.335 1.00 83.81 293 LEU A CA 1
ATOM 2340 C C . LEU A 1 293 ? 8.723 -8.318 8.265 1.00 83.81 293 LEU A C 1
ATOM 2342 O O . LEU A 1 293 ? 8.424 -9.498 8.077 1.00 83.81 293 LEU A O 1
ATOM 2346 N N . ASP A 1 294 ? 9.665 -7.732 7.528 1.00 87.62 294 ASP A N 1
ATOM 2347 C CA . ASP A 1 294 ? 10.401 -8.450 6.498 1.00 87.62 294 ASP A CA 1
ATOM 2348 C C . ASP A 1 294 ? 11.544 -9.279 7.104 1.00 87.62 294 ASP A C 1
ATOM 2350 O O . ASP A 1 294 ? 12.690 -8.836 7.217 1.00 87.62 294 ASP A O 1
ATOM 2354 N N . PHE A 1 295 ? 11.223 -10.524 7.449 1.00 86.69 295 PHE A N 1
ATOM 2355 C CA . PHE A 1 295 ? 12.153 -11.502 8.020 1.00 86.69 295 PHE A CA 1
ATOM 2356 C C . PHE A 1 295 ? 13.296 -11.926 7.079 1.00 86.69 295 PHE A C 1
ATOM 2358 O O . PHE A 1 295 ? 14.219 -12.607 7.518 1.00 86.69 295 PHE A O 1
ATOM 2365 N N . ALA A 1 296 ? 13.260 -11.556 5.792 1.00 90.94 296 ALA A N 1
ATOM 2366 C CA . ALA A 1 296 ? 14.369 -11.803 4.869 1.00 90.94 296 ALA A CA 1
ATOM 2367 C C . ALA A 1 296 ? 15.462 -10.723 4.970 1.00 90.94 296 ALA A C 1
ATOM 2369 O O . ALA A 1 296 ? 16.529 -10.862 4.369 1.00 90.94 296 ALA A O 1
ATOM 2370 N N . SER A 1 297 ? 15.203 -9.626 5.691 1.00 90.94 297 SER A N 1
ATOM 2371 C CA . SER A 1 297 ? 16.230 -8.642 6.036 1.00 90.94 297 SER A CA 1
ATOM 2372 C C . SER A 1 297 ? 17.179 -9.179 7.121 1.00 90.94 297 SER A C 1
ATOM 2374 O O . SER A 1 297 ? 16.766 -9.977 7.961 1.00 90.94 297 SER A O 1
ATOM 2376 N N . PRO A 1 298 ? 18.460 -8.764 7.127 1.00 91.12 298 PRO A N 1
ATOM 2377 C CA . PRO A 1 298 ? 19.423 -9.233 8.124 1.00 91.12 298 PRO A CA 1
ATOM 2378 C C . PRO A 1 298 ? 19.111 -8.725 9.539 1.00 91.12 298 PRO A C 1
ATOM 2380 O O . PRO A 1 298 ? 19.481 -9.372 10.516 1.00 91.12 298 PRO A O 1
ATOM 2383 N N . VAL A 1 299 ? 18.465 -7.560 9.652 1.00 90.94 299 VAL A N 1
ATOM 2384 C CA . VAL A 1 299 ? 18.089 -6.919 10.916 1.00 90.94 299 VAL A CA 1
ATOM 2385 C C . VAL A 1 299 ? 16.697 -6.315 10.757 1.00 90.94 299 VAL A C 1
ATOM 2387 O O . VAL A 1 299 ? 16.414 -5.663 9.756 1.00 90.94 299 VAL A O 1
ATOM 2390 N N . ALA A 1 300 ? 15.833 -6.479 11.757 1.00 86.75 300 ALA A N 1
ATOM 2391 C CA . ALA A 1 300 ? 14.475 -5.949 11.700 1.00 86.75 300 ALA A CA 1
ATOM 2392 C C . ALA A 1 300 ? 14.472 -4.429 11.436 1.00 86.75 300 ALA A C 1
ATOM 2394 O O . ALA A 1 300 ? 15.090 -3.649 12.164 1.00 86.75 300 ALA A O 1
ATOM 2395 N N . GLY A 1 301 ? 13.789 -4.014 10.367 1.00 88.12 301 GLY A N 1
ATOM 2396 C CA . GLY A 1 301 ? 13.709 -2.617 9.934 1.00 88.12 301 GLY A CA 1
ATOM 2397 C C . GLY A 1 301 ? 14.899 -2.105 9.109 1.00 88.12 301 GLY A C 1
ATOM 2398 O O . GLY A 1 301 ? 14.860 -0.961 8.647 1.00 88.12 301 GLY A O 1
ATOM 2399 N N . LEU A 1 302 ? 15.945 -2.914 8.891 1.00 94.81 302 LEU A N 1
ATOM 2400 C CA . LEU A 1 302 ? 17.168 -2.503 8.198 1.00 94.81 302 LEU A CA 1
ATOM 2401 C C . LEU A 1 302 ? 17.673 -3.587 7.232 1.00 94.81 302 LEU A C 1
ATOM 2403 O O . LEU A 1 302 ? 17.947 -4.725 7.607 1.00 94.81 302 LEU A O 1
ATOM 2407 N N . GLY A 1 303 ? 17.867 -3.225 5.968 1.00 95.94 303 GLY A N 1
ATOM 2408 C CA . GLY A 1 303 ? 18.375 -4.158 4.965 1.00 95.94 303 GLY A CA 1
ATOM 2409 C C . GLY A 1 303 ? 18.900 -3.467 3.718 1.00 95.94 303 GLY A C 1
ATOM 2410 O O . GLY A 1 303 ? 19.104 -2.254 3.698 1.00 95.94 303 GLY A O 1
ATOM 2411 N N . SER A 1 304 ? 19.128 -4.241 2.666 1.00 97.50 304 SER A N 1
ATOM 2412 C CA . SER A 1 304 ? 19.599 -3.720 1.387 1.00 97.50 304 SER A CA 1
ATOM 2413 C C . SER A 1 304 ? 18.467 -3.572 0.372 1.00 97.50 304 SER A C 1
ATOM 2415 O O . SER A 1 304 ? 17.381 -4.146 0.513 1.00 97.50 304 SER A O 1
ATOM 2417 N N . LYS A 1 305 ? 18.736 -2.772 -0.658 1.00 98.50 305 LYS A N 1
ATOM 2418 C CA . LYS A 1 305 ? 17.910 -2.630 -1.858 1.00 98.50 305 LYS A CA 1
ATOM 2419 C C . LYS A 1 305 ? 18.763 -2.854 -3.094 1.00 98.50 305 LYS A C 1
ATOM 2421 O O . LYS A 1 305 ? 19.967 -2.592 -3.071 1.00 98.50 305 LYS A O 1
ATOM 2426 N N . VAL A 1 306 ? 18.128 -3.311 -4.165 1.00 98.62 306 VAL A N 1
ATOM 2427 C CA . VAL A 1 306 ? 18.765 -3.514 -5.462 1.00 98.62 306 VAL A CA 1
ATOM 2428 C C . VAL A 1 306 ? 17.957 -2.850 -6.571 1.00 98.62 306 VAL A C 1
ATOM 2430 O O . VAL A 1 306 ? 16.746 -3.038 -6.698 1.00 98.62 306 VAL A O 1
ATOM 2433 N N . GLY A 1 307 ? 18.651 -2.054 -7.373 1.00 98.69 307 GLY A N 1
ATOM 2434 C CA . GLY A 1 307 ? 18.167 -1.511 -8.632 1.00 98.69 307 GLY A CA 1
ATOM 2435 C C . GLY A 1 307 ? 18.830 -2.253 -9.785 1.00 98.69 307 GLY A C 1
ATOM 2436 O O . GLY A 1 307 ? 20.032 -2.490 -9.749 1.00 98.69 307 GLY A O 1
ATOM 2437 N N . MET A 1 308 ? 18.057 -2.628 -10.792 1.00 98.81 308 MET A N 1
ATOM 2438 C CA . MET A 1 308 ? 18.483 -3.390 -11.961 1.00 98.81 308 MET A CA 1
ATOM 2439 C C . MET A 1 308 ? 18.212 -2.548 -13.206 1.00 98.81 308 MET A C 1
ATOM 2441 O O . MET A 1 308 ? 17.060 -2.268 -13.533 1.00 98.81 308 MET A O 1
ATOM 2445 N N . ASP A 1 309 ? 19.275 -2.088 -13.863 1.00 98.81 309 ASP A N 1
ATOM 2446 C CA . ASP A 1 309 ? 19.190 -1.282 -15.079 1.00 98.81 309 ASP A CA 1
ATOM 2447 C C . ASP A 1 309 ? 19.134 -2.188 -16.315 1.00 98.81 309 ASP A C 1
ATOM 2449 O O . ASP A 1 309 ? 20.163 -2.539 -16.895 1.00 98.81 309 ASP A O 1
ATOM 2453 N N . ALA A 1 310 ? 17.918 -2.537 -16.728 1.00 98.69 310 ALA A N 1
ATOM 2454 C CA . ALA A 1 310 ? 17.610 -3.279 -17.945 1.00 98.69 310 ALA A CA 1
ATOM 2455 C C . ALA A 1 310 ? 17.371 -2.372 -19.164 1.00 98.69 310 ALA A C 1
ATOM 2457 O O . ALA A 1 310 ? 16.768 -2.816 -20.138 1.00 98.69 310 ALA A O 1
ATOM 2458 N N . THR A 1 311 ? 17.847 -1.120 -19.148 1.00 98.81 311 THR A N 1
ATOM 2459 C CA . THR A 1 311 ? 17.755 -0.232 -20.317 1.00 98.81 311 THR A CA 1
ATOM 2460 C C . THR A 1 311 ? 18.801 -0.568 -21.381 1.00 98.81 311 THR A C 1
ATOM 2462 O O . THR A 1 311 ? 19.840 -1.167 -21.085 1.00 98.81 311 THR A O 1
ATOM 2465 N N . ASN A 1 312 ? 18.583 -0.139 -22.621 1.00 98.50 312 ASN A N 1
ATOM 2466 C CA . ASN A 1 312 ? 19.593 -0.166 -23.673 1.00 98.50 312 ASN A CA 1
ATOM 2467 C C . ASN A 1 312 ? 20.832 0.626 -23.235 1.00 98.50 312 ASN A C 1
ATOM 2469 O O . ASN A 1 312 ? 20.716 1.740 -22.715 1.00 98.50 312 ASN A O 1
ATOM 2473 N N . LYS A 1 313 ? 22.029 0.070 -23.440 1.00 98.56 313 LYS A N 1
ATOM 2474 C CA . LYS A 1 313 ? 23.277 0.727 -23.030 1.00 98.56 313 LYS A CA 1
ATOM 2475 C C . LYS A 1 313 ? 23.825 1.596 -24.152 1.00 98.56 313 LYS A C 1
ATOM 2477 O O . LYS A 1 313 ? 23.957 1.148 -25.287 1.00 98.56 313 LYS A O 1
ATOM 2482 N N . TRP A 1 314 ? 24.097 2.851 -23.820 1.00 98.00 314 TRP A N 1
ATOM 2483 C CA . TRP A 1 314 ? 24.572 3.876 -24.743 1.00 98.00 314 TRP A CA 1
ATOM 2484 C C . TRP A 1 314 ? 26.101 3.974 -24.708 1.00 98.00 314 TRP A C 1
ATOM 2486 O O . TRP A 1 314 ? 26.767 3.372 -23.858 1.00 98.00 314 TRP A O 1
ATOM 2496 N N . GLU A 1 315 ? 26.663 4.757 -25.628 1.00 96.06 315 GLU A N 1
ATOM 2497 C CA . GLU A 1 315 ? 28.088 5.086 -25.619 1.00 96.06 315 GLU A CA 1
ATOM 2498 C C . GLU A 1 315 ? 28.505 5.650 -24.248 1.00 96.06 315 GLU A C 1
ATOM 2500 O O . GLU A 1 315 ? 27.814 6.483 -23.654 1.00 96.06 315 GLU A O 1
ATOM 2505 N N . GLY A 1 316 ? 29.617 5.142 -23.713 1.00 94.88 316 GLY A N 1
ATOM 2506 C CA . GLY A 1 316 ? 30.098 5.444 -22.361 1.00 94.88 316 GLY A CA 1
ATOM 2507 C C . GLY A 1 316 ? 29.581 4.498 -21.267 1.00 94.88 316 GLY A C 1
ATOM 2508 O O . GLY A 1 316 ? 30.214 4.392 -20.218 1.00 94.88 316 GLY A O 1
ATOM 2509 N N . GLU A 1 317 ? 28.490 3.761 -21.497 1.00 97.38 317 GLU A N 1
ATOM 2510 C CA . GLU A 1 317 ? 28.051 2.656 -20.621 1.00 97.38 317 GLU A CA 1
ATOM 2511 C C . GLU A 1 317 ? 28.581 1.298 -21.109 1.00 97.38 317 GLU A C 1
ATOM 2513 O O . GLU A 1 317 ? 28.731 0.348 -20.331 1.00 97.38 317 GLU A O 1
ATOM 2518 N N . THR A 1 318 ? 28.865 1.196 -22.409 1.00 97.44 318 THR A N 1
ATOM 2519 C CA . THR A 1 318 ? 29.471 0.026 -23.042 1.00 97.44 318 THR A CA 1
ATOM 2520 C C . THR A 1 318 ? 30.288 0.427 -24.273 1.00 97.44 318 THR A C 1
ATOM 2522 O O . THR A 1 318 ? 29.904 1.335 -25.001 1.00 97.44 318 THR A O 1
ATOM 2525 N N . ASP A 1 319 ? 31.363 -0.314 -24.553 1.00 96.62 319 ASP A N 1
ATOM 2526 C CA . ASP A 1 319 ? 32.196 -0.148 -25.763 1.00 96.62 319 ASP A CA 1
ATOM 2527 C C . ASP A 1 319 ? 31.773 -1.084 -26.913 1.00 96.62 319 ASP A C 1
ATOM 2529 O O . ASP A 1 319 ? 32.489 -1.266 -27.897 1.00 96.62 319 ASP A O 1
ATOM 2533 N N . ARG A 1 320 ? 30.634 -1.767 -26.761 1.00 97.06 320 ARG A N 1
ATOM 2534 C CA . ARG A 1 320 ? 30.144 -2.764 -27.719 1.00 97.06 320 ARG A CA 1
ATOM 2535 C C . ARG A 1 320 ? 29.116 -2.119 -28.633 1.00 97.06 320 ARG A C 1
ATOM 2537 O O . ARG A 1 320 ? 28.315 -1.315 -28.168 1.00 97.06 320 ARG A O 1
ATOM 2544 N N . GLU A 1 321 ? 29.079 -2.553 -29.888 1.00 96.38 321 GLU A N 1
ATOM 2545 C CA . GLU A 1 321 ? 27.933 -2.290 -30.755 1.00 96.38 321 GLU A CA 1
ATOM 2546 C C . GLU A 1 321 ? 26.677 -2.914 -30.129 1.00 96.38 321 GLU A C 1
ATOM 2548 O O . GLU A 1 321 ? 26.667 -4.103 -29.783 1.00 96.38 321 GLU A O 1
ATOM 2553 N N . TRP A 1 322 ? 25.650 -2.093 -29.912 1.00 97.44 322 TRP A N 1
ATOM 2554 C CA . TRP A 1 322 ? 24.420 -2.525 -29.259 1.00 97.44 322 TRP A CA 1
ATOM 2555 C C . TRP A 1 322 ? 23.478 -3.219 -30.248 1.00 97.44 322 TRP A C 1
ATOM 2557 O O . TRP A 1 322 ? 23.422 -2.868 -31.425 1.00 97.44 322 TRP A O 1
ATOM 2567 N N . GLY A 1 323 ? 22.728 -4.216 -29.772 1.00 96.12 323 GLY A N 1
ATOM 2568 C CA . GLY A 1 323 ? 21.777 -4.950 -30.606 1.00 96.12 323 GLY A CA 1
ATOM 2569 C C . GLY A 1 323 ? 20.625 -4.062 -31.083 1.00 96.12 323 GLY A C 1
ATOM 2570 O O . GLY A 1 323 ? 20.137 -3.217 -30.338 1.00 96.12 323 GLY A O 1
ATOM 2571 N N . THR A 1 324 ? 20.161 -4.274 -32.316 1.00 94.62 324 THR A N 1
ATOM 2572 C CA . THR A 1 324 ? 18.948 -3.625 -32.835 1.00 94.62 324 THR A CA 1
ATOM 2573 C C . THR A 1 324 ? 17.735 -4.504 -32.544 1.00 94.62 324 THR A C 1
ATOM 2575 O O . THR A 1 324 ? 17.677 -5.647 -33.002 1.00 94.62 324 THR A O 1
ATOM 2578 N N . SER A 1 325 ? 16.770 -3.983 -31.785 1.00 93.88 325 SER A N 1
ATOM 2579 C CA . SER A 1 325 ? 15.519 -4.687 -31.489 1.00 93.88 325 SER A CA 1
ATOM 2580 C C . SER A 1 325 ? 14.714 -4.947 -32.763 1.00 93.88 325 SER A C 1
ATOM 2582 O O . SER A 1 325 ? 14.615 -4.090 -33.641 1.00 93.88 325 SER A O 1
ATOM 2584 N N . ILE A 1 326 ? 14.110 -6.130 -32.855 1.00 92.88 326 ILE A N 1
ATOM 2585 C CA . ILE A 1 326 ? 13.222 -6.476 -33.967 1.00 92.88 326 ILE A CA 1
ATOM 2586 C C . ILE A 1 326 ? 11.899 -5.730 -33.780 1.00 92.88 326 ILE A C 1
ATOM 2588 O O . ILE A 1 326 ? 11.284 -5.827 -32.722 1.00 92.88 326 ILE A O 1
ATOM 2592 N N . GLN A 1 327 ? 11.435 -5.044 -34.823 1.00 89.56 327 GLN A N 1
ATOM 2593 C CA . GLN A 1 327 ? 10.101 -4.451 -34.876 1.00 89.56 327 GLN A CA 1
ATOM 2594 C C . GLN A 1 327 ? 9.345 -4.990 -36.090 1.00 89.56 327 GLN A C 1
ATOM 2596 O O . GLN A 1 327 ? 9.917 -5.147 -37.170 1.00 89.56 327 GLN A O 1
ATOM 2601 N N . MET A 1 328 ? 8.065 -5.314 -35.898 1.00 92.44 328 MET A N 1
ATOM 2602 C CA . MET A 1 328 ? 7.184 -5.677 -37.006 1.00 92.44 328 MET A CA 1
ATOM 2603 C C . MET A 1 328 ? 6.804 -4.419 -37.788 1.00 92.44 328 MET A C 1
ATOM 2605 O O . MET A 1 328 ? 6.681 -3.340 -37.215 1.00 92.44 328 MET A O 1
ATOM 2609 N N . ASP A 1 329 ? 6.585 -4.565 -39.090 1.00 94.44 329 ASP A N 1
ATOM 2610 C CA . ASP A 1 329 ? 6.092 -3.471 -39.919 1.00 94.44 329 ASP A CA 1
ATOM 2611 C C . ASP A 1 329 ? 4.686 -3.030 -39.466 1.00 94.44 329 ASP A C 1
ATOM 2613 O O . ASP A 1 329 ? 3.783 -3.862 -39.315 1.00 94.44 329 ASP A O 1
ATOM 2617 N N . ALA A 1 330 ? 4.496 -1.722 -39.267 1.00 93.12 330 ALA A N 1
ATOM 2618 C CA . ALA A 1 330 ? 3.239 -1.157 -38.776 1.00 93.12 330 ALA 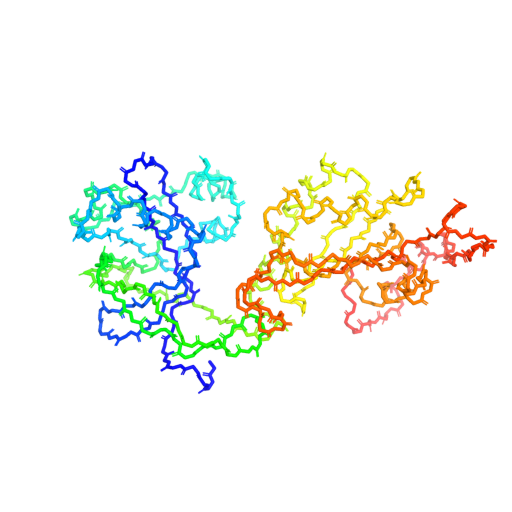A CA 1
ATOM 2619 C C . ALA A 1 330 ? 2.047 -1.487 -39.693 1.00 93.12 330 ALA A C 1
ATOM 2621 O O . ALA A 1 330 ? 0.964 -1.807 -39.209 1.00 93.12 330 ALA A O 1
ATOM 2622 N N . SER A 1 331 ? 2.253 -1.514 -41.016 1.00 96.00 331 SER A N 1
ATOM 2623 C CA . SER A 1 331 ? 1.189 -1.858 -41.969 1.00 96.00 331 SER A CA 1
ATOM 2624 C C . SER A 1 331 ? 0.764 -3.324 -41.863 1.00 96.00 331 SER A C 1
ATOM 2626 O O . SER A 1 331 ? -0.395 -3.665 -42.111 1.00 96.00 331 SER A O 1
ATOM 2628 N N . VAL A 1 332 ? 1.688 -4.207 -41.465 1.00 95.81 332 VAL A N 1
ATOM 2629 C CA . VAL A 1 332 ? 1.385 -5.617 -41.205 1.00 95.81 332 VAL A CA 1
ATOM 2630 C C . VAL A 1 332 ? 0.592 -5.756 -39.909 1.00 95.81 332 VAL A C 1
ATOM 2632 O O . VAL A 1 332 ? -0.398 -6.487 -39.909 1.00 95.81 332 VAL A O 1
ATOM 2635 N N . GLN A 1 333 ? 0.981 -5.048 -38.842 1.00 93.50 333 GLN A N 1
ATOM 2636 C CA . GLN A 1 333 ? 0.246 -5.046 -37.570 1.00 93.50 333 GLN A CA 1
ATOM 2637 C C . GLN A 1 333 ? -1.196 -4.566 -37.765 1.00 93.50 333 GLN A C 1
ATOM 2639 O O . GLN A 1 333 ? -2.124 -5.332 -37.516 1.00 93.50 333 GLN A O 1
ATOM 2644 N N . GLU A 1 334 ? -1.387 -3.375 -38.342 1.00 94.69 334 GLU A N 1
ATOM 2645 C CA . GLU A 1 334 ? -2.718 -2.802 -38.594 1.00 94.69 334 GLU A CA 1
ATOM 2646 C C . GLU A 1 334 ? -3.599 -3.729 -39.439 1.00 94.69 334 GLU A C 1
ATOM 2648 O O . GLU A 1 334 ? -4.784 -3.937 -39.155 1.00 94.69 334 GLU A O 1
ATOM 2653 N N . ARG A 1 335 ? -3.018 -4.333 -40.483 1.00 95.69 335 ARG A N 1
ATOM 2654 C CA . ARG A 1 335 ? -3.736 -5.288 -41.325 1.00 95.69 335 ARG A CA 1
ATOM 2655 C C . ARG A 1 335 ? -4.189 -6.502 -40.521 1.00 95.69 335 ARG A C 1
ATOM 2657 O O . ARG A 1 335 ? -5.337 -6.916 -40.674 1.00 95.69 335 ARG A O 1
ATOM 2664 N N . VAL A 1 336 ? -3.315 -7.096 -39.710 1.00 94.00 336 VAL A N 1
ATOM 2665 C CA . VAL A 1 336 ? -3.658 -8.279 -38.908 1.00 94.00 336 VAL A CA 1
ATOM 2666 C C . VAL A 1 336 ? -4.695 -7.930 -37.843 1.00 94.00 336 VAL A C 1
ATOM 2668 O O . VAL A 1 336 ? -5.658 -8.682 -37.701 1.00 94.00 336 VAL A O 1
ATOM 2671 N N . ASP A 1 337 ? -4.578 -6.776 -37.188 1.00 93.12 337 ASP A N 1
ATOM 2672 C CA . ASP A 1 337 ? -5.549 -6.302 -36.197 1.00 93.12 337 ASP A CA 1
ATOM 2673 C C . ASP A 1 337 ? -6.943 -6.131 -36.813 1.00 93.12 337 ASP A C 1
ATOM 2675 O O . ASP A 1 337 ? -7.934 -6.607 -36.256 1.00 93.12 337 ASP A O 1
ATOM 2679 N N . SER A 1 338 ? -7.024 -5.551 -38.018 1.00 94.75 338 SER A N 1
ATOM 2680 C CA . SER A 1 338 ? -8.292 -5.402 -38.748 1.00 94.75 338 SER A CA 1
ATOM 2681 C C . SER A 1 338 ? -8.924 -6.740 -39.153 1.00 94.75 338 SER A C 1
ATOM 2683 O O . SER A 1 338 ? -10.146 -6.847 -39.275 1.00 94.75 338 SER A O 1
ATOM 2685 N N . LEU A 1 339 ? -8.099 -7.772 -39.357 1.00 94.81 339 LEU A N 1
ATOM 2686 C CA . LEU A 1 339 ? -8.547 -9.109 -39.734 1.00 94.81 339 LEU A CA 1
ATOM 2687 C C . LEU A 1 339 ? -8.843 -9.989 -38.520 1.00 94.81 339 LEU A C 1
ATOM 2689 O O . LEU A 1 339 ? -9.534 -10.992 -38.686 1.00 94.81 339 LEU A O 1
ATOM 2693 N N . TRP A 1 340 ? -8.361 -9.644 -37.326 1.00 93.19 340 TRP A N 1
ATOM 2694 C CA . TRP A 1 340 ? -8.298 -10.558 -36.186 1.00 93.19 340 TRP A CA 1
ATOM 2695 C C . TRP A 1 340 ? -9.643 -11.210 -35.845 1.00 93.19 340 TRP A C 1
ATOM 2697 O O . TRP A 1 340 ? -9.724 -12.433 -35.726 1.00 93.19 340 TRP A O 1
ATOM 2707 N N . ASP A 1 341 ? -10.720 -10.418 -35.795 1.00 91.06 341 ASP A N 1
ATOM 2708 C CA . ASP A 1 341 ? -12.074 -10.928 -35.524 1.00 91.06 341 ASP A CA 1
ATOM 2709 C C . ASP A 1 341 ? -12.579 -11.872 -36.625 1.00 91.06 341 ASP A C 1
ATOM 2711 O O . ASP A 1 341 ? -13.257 -12.861 -36.343 1.00 91.06 341 ASP A O 1
ATOM 2715 N N . SER A 1 342 ? -12.208 -11.614 -37.882 1.00 94.38 342 SER A N 1
ATOM 2716 C CA . SER A 1 342 ? -12.600 -12.449 -39.026 1.00 94.38 342 SER A CA 1
ATOM 2717 C C . SER A 1 342 ? -11.879 -13.798 -39.069 1.00 94.38 342 SER A C 1
ATOM 2719 O O . SER A 1 342 ? -12.378 -14.738 -39.685 1.00 94.38 342 SER A O 1
ATOM 2721 N N . LEU A 1 343 ? -10.726 -13.914 -38.401 1.00 92.88 343 LEU A N 1
ATOM 2722 C CA . LEU A 1 343 ? -9.954 -15.155 -38.353 1.00 92.88 343 LEU A CA 1
ATOM 2723 C C . LEU A 1 343 ? -10.594 -16.207 -37.435 1.00 92.88 343 LEU A C 1
ATOM 2725 O O . LEU A 1 343 ? -10.239 -17.380 -37.528 1.00 92.88 343 LEU A O 1
ATOM 2729 N N . GLY A 1 344 ? -11.525 -15.815 -36.555 1.00 91.12 344 GLY A N 1
ATOM 2730 C CA . GLY A 1 344 ? -12.203 -16.738 -35.639 1.00 91.12 344 GLY A CA 1
ATOM 2731 C C . GLY A 1 344 ? -11.266 -17.400 -34.620 1.00 91.12 344 GLY A C 1
ATOM 2732 O O . GLY A 1 344 ? -11.563 -18.485 -34.120 1.00 91.12 344 GLY A O 1
ATOM 2733 N N . ILE A 1 345 ? -10.118 -16.778 -34.333 1.00 90.00 345 ILE A N 1
ATOM 2734 C CA . ILE A 1 345 ? -9.112 -17.301 -33.405 1.00 90.00 345 ILE A CA 1
ATOM 2735 C C . ILE A 1 345 ? -9.367 -16.724 -32.011 1.00 90.00 345 ILE A C 1
ATOM 2737 O O . ILE A 1 345 ? -9.284 -15.517 -31.794 1.00 90.00 345 ILE A O 1
ATOM 2741 N N . HIS A 1 346 ? -9.611 -17.602 -31.040 1.00 81.88 346 HIS A N 1
ATOM 2742 C CA . HIS A 1 346 ? -9.699 -17.236 -29.629 1.00 81.88 346 HIS A CA 1
ATOM 2743 C C . HIS A 1 346 ? -8.436 -17.689 -28.901 1.00 81.88 346 HIS A C 1
ATOM 2745 O O . HIS A 1 346 ? -8.180 -18.886 -28.780 1.00 81.88 346 HIS A O 1
ATOM 2751 N N . LEU A 1 347 ? -7.649 -16.733 -28.406 1.00 77.81 347 LEU A N 1
ATOM 2752 C CA . LEU A 1 347 ? -6.489 -17.035 -27.574 1.00 77.81 347 LEU A CA 1
ATOM 2753 C C . LEU A 1 347 ? -6.919 -17.095 -26.101 1.00 77.81 347 LEU A C 1
ATOM 2755 O O . LEU A 1 347 ? -7.416 -16.095 -25.577 1.00 77.81 347 LEU A O 1
ATOM 2759 N N . PRO A 1 348 ? -6.747 -18.231 -25.404 1.00 66.06 348 PRO A N 1
ATOM 2760 C CA . PRO A 1 348 ? -6.986 -18.283 -23.970 1.00 66.06 348 PRO A CA 1
ATOM 2761 C C . PRO A 1 348 ? -5.969 -17.392 -23.238 1.00 66.06 348 PRO A C 1
ATOM 2763 O O . PRO A 1 348 ? -4.768 -17.498 -23.466 1.00 66.06 348 PRO A O 1
ATOM 2766 N N . GLY A 1 349 ? -6.447 -16.518 -22.349 1.00 56.03 349 GLY A N 1
ATOM 2767 C CA . GLY A 1 349 ? -5.600 -15.772 -21.406 1.00 56.03 349 GLY A CA 1
ATOM 2768 C C . GLY A 1 349 ? -5.085 -14.398 -21.855 1.00 56.03 349 GLY A C 1
ATOM 2769 O O . GLY A 1 349 ? -4.666 -13.633 -20.994 1.00 56.03 349 GLY A O 1
ATOM 2770 N N . ARG A 1 350 ? -5.183 -14.017 -23.137 1.00 46.94 350 ARG A N 1
ATOM 2771 C CA . ARG A 1 350 ? -4.950 -12.624 -23.571 1.00 46.94 350 ARG A CA 1
ATOM 2772 C C . ARG A 1 350 ? -6.278 -11.870 -23.607 1.00 46.94 350 ARG A C 1
ATOM 2774 O O . ARG A 1 350 ? -7.104 -12.117 -24.483 1.00 46.94 350 ARG A O 1
ATOM 2781 N N . LYS A 1 351 ? -6.506 -10.972 -22.643 1.00 42.72 351 LYS A N 1
ATOM 2782 C CA . LYS A 1 351 ? -7.537 -9.935 -22.804 1.00 42.72 351 LYS A CA 1
ATOM 2783 C C . LYS A 1 351 ? -7.020 -8.919 -23.829 1.00 42.72 351 LYS A C 1
ATOM 2785 O O . LYS A 1 351 ? -5.828 -8.635 -23.824 1.00 42.72 351 LYS A O 1
ATOM 2790 N N . ARG A 1 352 ? -7.913 -8.481 -24.723 1.00 42.34 352 ARG A N 1
ATOM 2791 C CA . ARG A 1 352 ? -7.669 -7.387 -25.673 1.00 42.34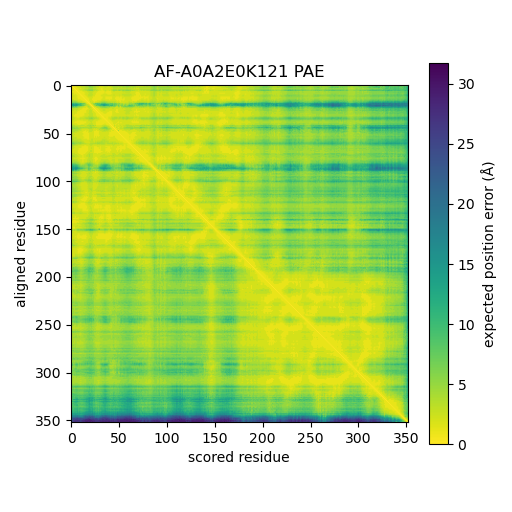 352 ARG A CA 1
ATOM 2792 C C . ARG A 1 352 ? -7.177 -6.136 -24.968 1.00 42.34 352 ARG A C 1
ATOM 2794 O O . ARG A 1 352 ? -7.703 -5.878 -23.859 1.00 42.34 352 ARG A O 1
#

Radius of gyration: 24.06 Å; Cα contacts (8 Å, |Δi|>4): 696; chains: 1; bounding box: 64×42×74 Å

pLDDT: mean 93.65, std 7.43, range [42.34, 98.88]